Protein AF-A0A2V5YWV4-F1 (afdb_monomer)

Sequence (185 aa):
MDTGYTENVTFGNVCVGAGGGFTLAYWSNRNGQQLETRNDFAALTALNLVTGQGTAQDFTGTLTQSKTLLNQFLLGANTTNMANMLSAELATMKLNVLHGFVNGSALVYAPGLSTCGTVTGLNSLGFISINDLMTAANQSLLDHPLTQAGSPDRACQETLKNALNDANNNKSFVQSSPCAFSFGD

Secondary structure (DSSP, 8-state):
--------PPP-B--EE--SPPPHHHHTSHHHHHH--HHHHHHHHTS--B-TTS-B----S-HHHHHHHHHHHHHH--SSSHHHHHHHHHHHHHHHHHTTSS-TT-EEE-GGGGGGS--TT--TTSEEEHHHHHHHHHHHHHH-S---TT-TTHHHHHHHHHHHHHHHTT-SEEPSSPBP-----

Foldseek 3Di:
DPPDDDDDDDDFAWDAFAAQAAALVCCLDPNVLVPDDPVLQVVLQPFLAAAQVLDGDHQPDPSVSSSVSLNCQSVVFDVQFLSSLLSSLLSRLSSCCVVPSGPQQWKWAQQLLVVVPDQPQQDPRRIHGNVSLSVSSRVLCVVPSGAGPPRPCSSNSVSSSVRSNCRNVGGTTTDPDGDDDDDDD

Solvent-accessible surface area (backbone atoms only — not comparable to full-atom values): 9955 Å² total; per-residue (Å²): 134,86,81,85,75,87,77,89,80,88,85,72,50,87,25,60,25,68,52,58,35,50,37,57,73,44,56,45,32,75,72,33,51,68,69,65,49,67,66,52,34,54,58,48,42,72,43,49,27,25,36,73,84,32,44,80,47,72,40,87,59,55,65,72,52,29,51,52,49,49,28,51,49,50,73,66,42,42,69,66,15,27,28,11,33,28,27,36,31,46,51,29,47,51,50,23,39,75,72,65,39,23,63,48,80,43,44,28,61,37,56,64,44,68,76,54,56,90,53,74,66,54,45,101,85,19,37,28,28,46,49,36,50,50,49,53,46,40,48,48,23,62,80,40,30,70,21,36,90,88,41,86,60,28,63,38,42,46,34,49,28,49,43,39,44,35,38,20,64,26,51,22,18,62,48,99,54,60,43,89,81,78,84,81,133

Nearest PDB structures (foldseek):
  5hmi-assembly3_A  TM=6.033E-01  e=7.040E+00  Homo sapiens
  4zgk-assembly1_A  TM=6.070E-01  e=8.783E+00  Homo sapiens

Mean predicted aligned error: 4.73 Å

Radius of gyration: 18.9 Å; Cα contacts (8 Å, |Δi|>4): 310; chains: 1; bounding box: 46×44×54 Å

pLDDT: mean 94.49, std 9.25, range [50.06, 98.94]

Structure (mmCIF, N/CA/C/O backbone):
data_AF-A0A2V5YWV4-F1
#
_entry.id   AF-A0A2V5YWV4-F1
#
loop_
_atom_site.group_PDB
_atom_site.id
_atom_site.type_symbol
_atom_site.label_atom_id
_atom_site.label_alt_id
_atom_site.label_comp_id
_atom_site.label_asym_id
_atom_site.label_entity_id
_atom_site.label_seq_id
_atom_site.pdbx_PDB_ins_code
_atom_site.Cartn_x
_atom_site.Cartn_y
_atom_site.Cartn_z
_atom_site.occupancy
_atom_site.B_iso_or_equiv
_atom_site.auth_seq_id
_atom_site.auth_comp_id
_atom_site.auth_asym_id
_atom_site.auth_atom_id
_atom_site.pdbx_PDB_model_num
ATOM 1 N N . MET A 1 1 ? 25.080 -33.498 -35.066 1.00 50.06 1 MET A N 1
ATOM 2 C CA . MET A 1 1 ? 24.737 -32.399 -35.986 1.00 50.06 1 MET A CA 1
ATOM 3 C C . MET A 1 1 ? 24.115 -31.321 -35.131 1.00 50.06 1 MET A C 1
ATOM 5 O O . MET A 1 1 ? 23.032 -31.541 -34.612 1.00 50.06 1 MET A O 1
ATOM 9 N N . ASP A 1 2 ? 24.865 -30.255 -34.880 1.00 52.53 2 ASP A N 1
ATOM 10 C CA . ASP A 1 2 ? 24.377 -29.059 -34.197 1.00 52.53 2 ASP A CA 1
ATOM 11 C C . ASP A 1 2 ? 23.667 -28.207 -35.253 1.00 52.53 2 ASP A C 1
ATOM 13 O O . ASP A 1 2 ? 24.301 -27.666 -36.160 1.00 52.53 2 ASP A O 1
ATOM 17 N N . THR A 1 3 ? 22.338 -28.226 -35.253 1.00 57.94 3 THR A N 1
ATOM 18 C CA . THR A 1 3 ? 21.541 -27.400 -36.160 1.00 57.94 3 THR A CA 1
ATOM 19 C C . THR A 1 3 ? 21.493 -26.003 -35.564 1.00 57.94 3 THR A C 1
ATOM 21 O O . THR A 1 3 ? 20.587 -25.688 -34.796 1.00 57.94 3 THR A O 1
ATOM 24 N N . GLY A 1 4 ? 22.506 -25.195 -35.879 1.00 63.22 4 GLY A N 1
ATOM 25 C CA . GLY A 1 4 ? 22.568 -23.788 -35.500 1.00 63.22 4 GLY A CA 1
ATOM 26 C C . GLY A 1 4 ? 21.375 -23.027 -36.072 1.00 63.22 4 GLY A C 1
ATOM 27 O O . GLY A 1 4 ? 21.409 -22.571 -37.213 1.00 63.22 4 GLY A O 1
ATOM 28 N N . TYR A 1 5 ? 20.308 -22.914 -35.288 1.00 65.69 5 TYR A N 1
ATOM 29 C CA . TYR A 1 5 ? 19.186 -22.040 -35.589 1.00 65.69 5 TYR A CA 1
ATOM 30 C C . TYR A 1 5 ? 19.512 -20.646 -35.052 1.00 65.69 5 TYR A C 1
ATOM 32 O O . TYR A 1 5 ? 19.760 -20.463 -33.863 1.00 65.69 5 TYR A O 1
ATOM 40 N N . THR A 1 6 ? 19.548 -19.657 -35.943 1.00 73.88 6 THR A N 1
ATOM 41 C CA . THR A 1 6 ? 19.614 -18.245 -35.563 1.00 73.88 6 THR A CA 1
ATOM 42 C C . THR A 1 6 ? 18.199 -17.762 -35.276 1.00 73.88 6 THR A C 1
ATOM 44 O O . THR A 1 6 ? 17.379 -17.671 -36.188 1.00 73.88 6 THR A O 1
ATOM 47 N N . GLU A 1 7 ? 17.913 -17.445 -34.017 1.00 74.88 7 GLU A N 1
ATOM 48 C CA . GLU A 1 7 ? 16.685 -16.754 -33.635 1.00 74.88 7 GLU A CA 1
ATOM 49 C C . GLU A 1 7 ? 16.934 -15.246 -33.586 1.00 74.88 7 GLU A C 1
ATOM 51 O O . GLU A 1 7 ? 17.920 -14.774 -33.017 1.00 74.88 7 GLU A O 1
ATOM 56 N N . ASN A 1 8 ? 16.027 -14.475 -34.185 1.00 77.25 8 ASN A N 1
ATOM 57 C CA . ASN A 1 8 ? 16.028 -13.028 -34.027 1.00 77.25 8 ASN A CA 1
ATOM 58 C C . ASN A 1 8 ? 15.335 -12.686 -32.709 1.00 77.25 8 ASN A C 1
ATOM 60 O O . ASN A 1 8 ? 14.115 -12.795 -32.597 1.00 77.25 8 ASN A O 1
ATOM 64 N N . VAL A 1 9 ? 16.115 -12.253 -31.722 1.00 69.44 9 VAL A N 1
ATOM 65 C CA . VAL A 1 9 ? 15.605 -11.707 -30.462 1.00 69.44 9 VAL A CA 1
ATOM 66 C C . VAL A 1 9 ? 15.560 -10.182 -30.548 1.00 69.44 9 VAL A C 1
ATOM 68 O O . VAL A 1 9 ? 16.544 -9.533 -30.900 1.00 69.44 9 VAL A O 1
ATOM 71 N N . THR A 1 10 ? 14.402 -9.590 -30.258 1.00 70.88 10 THR A N 1
ATOM 72 C CA . THR A 1 10 ? 14.250 -8.131 -30.187 1.00 70.88 10 THR A CA 1
ATOM 73 C C . THR A 1 10 ? 14.405 -7.683 -28.741 1.00 70.88 10 THR A C 1
ATOM 75 O O . THR A 1 10 ? 13.619 -8.071 -27.880 1.00 70.88 10 THR A O 1
ATOM 78 N N . PHE A 1 11 ? 15.413 -6.855 -28.478 1.00 74.31 11 PHE A N 1
ATOM 79 C CA . PHE A 1 11 ? 15.615 -6.219 -27.179 1.00 74.31 11 PHE A CA 1
ATOM 80 C C . PHE A 1 11 ? 15.016 -4.810 -27.174 1.00 74.31 11 PHE A C 1
ATOM 82 O O . PHE A 1 11 ? 15.023 -4.117 -28.190 1.00 74.31 11 PHE A O 1
ATOM 89 N N . GLY A 1 12 ? 14.518 -4.379 -26.018 1.00 73.62 12 GLY A N 1
ATOM 90 C CA . GLY A 1 12 ? 14.002 -3.032 -25.804 1.00 73.62 12 GLY A CA 1
ATOM 91 C C . GLY A 1 12 ? 14.065 -2.651 -24.329 1.00 73.62 12 GLY A C 1
ATOM 92 O O . GLY A 1 12 ? 14.143 -3.517 -23.457 1.00 73.62 12 GLY A O 1
ATOM 93 N N . ASN A 1 13 ? 14.039 -1.349 -24.049 1.00 84.69 13 ASN A N 1
ATOM 94 C CA . ASN A 1 13 ? 14.044 -0.850 -22.678 1.00 84.69 13 ASN A CA 1
ATOM 95 C C . ASN A 1 13 ? 12.683 -1.103 -22.025 1.00 84.69 13 ASN A C 1
ATOM 97 O O . ASN A 1 13 ? 11.641 -0.784 -22.605 1.00 84.69 13 ASN A O 1
ATOM 101 N N . VAL A 1 14 ? 12.691 -1.649 -20.807 1.00 88.94 14 VAL A N 1
ATOM 102 C CA . VAL A 1 14 ? 11.466 -1.798 -20.013 1.00 88.94 14 VAL A CA 1
ATOM 103 C C . VAL A 1 14 ? 10.868 -0.421 -19.753 1.00 88.94 14 VAL A C 1
ATOM 105 O O . VAL A 1 14 ? 11.573 0.504 -19.353 1.00 88.94 14 VAL A O 1
ATOM 108 N N . CYS A 1 15 ? 9.560 -0.311 -19.962 1.00 92.44 15 CYS A N 1
ATOM 109 C CA . CYS A 1 15 ? 8.798 0.896 -19.695 1.00 92.44 15 CYS A CA 1
ATOM 110 C C . CYS A 1 15 ? 7.908 0.711 -18.476 1.00 92.44 15 CYS A C 1
ATOM 112 O O . CYS A 1 15 ? 7.282 -0.339 -18.320 1.00 92.44 15 CYS A O 1
ATOM 114 N N . VAL A 1 16 ? 7.845 1.738 -17.629 1.00 95.38 16 VAL A N 1
ATOM 115 C CA . VAL A 1 16 ? 6.950 1.782 -16.471 1.00 95.38 16 VAL A CA 1
ATOM 116 C C . VAL A 1 16 ? 5.987 2.955 -16.578 1.00 95.38 16 VAL A C 1
ATOM 118 O O . VAL A 1 16 ? 6.314 3.983 -17.169 1.00 95.38 16 VAL A O 1
ATOM 121 N N . GLY A 1 17 ? 4.785 2.791 -16.041 1.00 94.75 17 GLY A N 1
ATOM 122 C CA . GLY A 1 17 ? 3.738 3.795 -16.135 1.00 94.75 17 GLY A CA 1
ATOM 123 C C . GLY A 1 17 ? 2.460 3.369 -15.431 1.00 94.75 17 GLY A C 1
ATOM 124 O O . GLY A 1 17 ? 2.496 2.761 -14.357 1.00 94.75 17 GLY A O 1
ATOM 125 N N . ALA A 1 18 ? 1.326 3.713 -16.038 1.00 96.69 18 ALA A N 1
ATOM 126 C CA . ALA A 1 18 ? 0.018 3.504 -15.442 1.00 96.69 18 ALA A CA 1
ATOM 127 C C . ALA A 1 18 ? -0.399 2.029 -15.418 1.00 96.69 18 ALA A C 1
ATOM 129 O O . ALA A 1 18 ? -0.111 1.275 -16.346 1.00 96.69 18 ALA A O 1
ATOM 130 N N . GLY A 1 19 ? -1.114 1.643 -14.360 1.00 95.62 19 GLY A N 1
ATOM 131 C CA . GLY A 1 19 ? -1.691 0.304 -14.190 1.00 95.62 19 GLY A CA 1
ATOM 132 C C . GLY A 1 19 ? -3.129 0.304 -13.677 1.00 95.62 19 GLY A C 1
ATOM 133 O O . GLY A 1 19 ? -3.641 -0.758 -13.345 1.00 95.62 19 GLY A O 1
ATOM 134 N N . GLY A 1 20 ? -3.769 1.477 -13.612 1.00 96.19 20 GLY A N 1
ATOM 135 C CA . GLY A 1 20 ? -5.165 1.653 -13.208 1.00 96.19 20 GLY A CA 1
ATOM 136 C C . GLY A 1 20 ? -5.377 2.017 -11.736 1.00 96.19 20 GLY A C 1
ATOM 137 O O . GLY A 1 20 ? -6.515 2.195 -11.324 1.00 96.19 20 GLY A O 1
ATOM 138 N N . GLY A 1 21 ? -4.313 2.179 -10.945 1.00 96.62 21 GLY A N 1
ATOM 139 C CA . GLY A 1 21 ? -4.412 2.493 -9.518 1.00 96.62 21 GLY A CA 1
ATOM 140 C C . GLY A 1 21 ? -5.110 3.824 -9.234 1.00 96.62 21 GLY A C 1
ATOM 141 O O . GLY A 1 21 ? -4.885 4.819 -9.924 1.00 96.62 21 GLY A O 1
ATOM 142 N N . PHE A 1 22 ? -5.935 3.850 -8.192 1.00 98.25 22 PHE A N 1
ATOM 143 C CA . PHE A 1 22 ? -6.423 5.080 -7.588 1.00 98.25 22 PHE A CA 1
ATOM 144 C C . PHE A 1 22 ? -5.619 5.428 -6.341 1.00 98.25 22 PHE A C 1
ATOM 146 O O . PHE A 1 22 ? -5.188 4.563 -5.576 1.00 98.25 22 PHE A O 1
ATOM 153 N N . THR A 1 23 ? -5.435 6.726 -6.131 1.00 98.00 23 THR A N 1
ATOM 154 C CA . THR A 1 23 ? -4.628 7.247 -5.031 1.00 98.00 23 THR A CA 1
ATOM 155 C C . THR A 1 23 ? -5.354 7.130 -3.696 1.00 98.00 23 THR A C 1
ATOM 157 O O . THR A 1 23 ? -6.581 7.020 -3.635 1.00 98.00 23 THR A O 1
ATOM 160 N N . LEU A 1 24 ? -4.601 7.270 -2.605 1.00 97.50 24 LEU A N 1
ATOM 161 C CA . LEU A 1 24 ? -5.155 7.418 -1.260 1.00 97.50 24 LEU A CA 1
ATOM 162 C C . LEU A 1 24 ? -6.228 8.521 -1.214 1.00 97.50 24 LEU A C 1
ATOM 164 O O . LEU A 1 24 ? -7.301 8.323 -0.649 1.00 97.50 24 LEU A O 1
ATOM 168 N N . ALA A 1 25 ? -5.983 9.652 -1.888 1.00 97.38 25 ALA A N 1
ATOM 169 C CA . ALA A 1 25 ? -6.918 10.778 -1.949 1.00 97.38 25 ALA A CA 1
ATOM 170 C C . ALA A 1 25 ? -8.244 10.445 -2.665 1.00 97.38 25 ALA A C 1
ATOM 172 O O . ALA A 1 25 ? -9.279 11.054 -2.373 1.00 97.38 25 ALA A O 1
ATOM 173 N N . TYR A 1 26 ? -8.232 9.496 -3.608 1.00 98.44 26 TYR A N 1
ATOM 174 C CA . TYR A 1 26 ? -9.453 8.990 -4.233 1.00 98.44 26 TYR A CA 1
ATOM 175 C C . TYR A 1 26 ? -10.273 8.172 -3.235 1.00 98.44 26 TYR A C 1
ATOM 177 O O . TYR A 1 26 ? -11.449 8.468 -3.019 1.00 98.44 26 TYR A O 1
ATOM 185 N N . TRP A 1 27 ? -9.635 7.198 -2.583 1.00 98.44 27 TRP A N 1
ATOM 186 C CA . TRP A 1 27 ? -10.285 6.321 -1.608 1.00 98.44 27 TRP A CA 1
ATOM 187 C C . TRP A 1 27 ? -10.755 7.072 -0.361 1.00 98.44 27 TRP A C 1
ATOM 189 O O . TRP A 1 27 ? -11.793 6.748 0.199 1.00 98.44 27 TRP A O 1
ATOM 199 N N . SER A 1 28 ? -10.093 8.166 0.015 1.00 96.94 28 SER A N 1
ATOM 200 C CA . SER A 1 28 ? -10.567 9.006 1.112 1.00 96.94 28 SER A CA 1
ATOM 201 C C . SER A 1 28 ? -11.769 9.887 0.749 1.00 96.94 28 SER A C 1
ATOM 203 O O . SER A 1 28 ? -12.377 10.458 1.647 1.00 96.94 28 SER A O 1
ATOM 205 N N . ASN A 1 29 ? -12.133 10.076 -0.523 1.00 96.44 29 ASN A N 1
ATOM 206 C CA . ASN A 1 29 ? -13.181 11.034 -0.902 1.00 96.44 29 ASN A CA 1
ATOM 207 C C . ASN A 1 29 ? -14.548 10.374 -1.171 1.00 96.44 29 ASN A C 1
ATOM 209 O O . ASN A 1 29 ? -14.702 9.156 -1.137 1.00 96.44 29 ASN A O 1
ATOM 213 N N . ARG A 1 30 ? -15.575 11.195 -1.4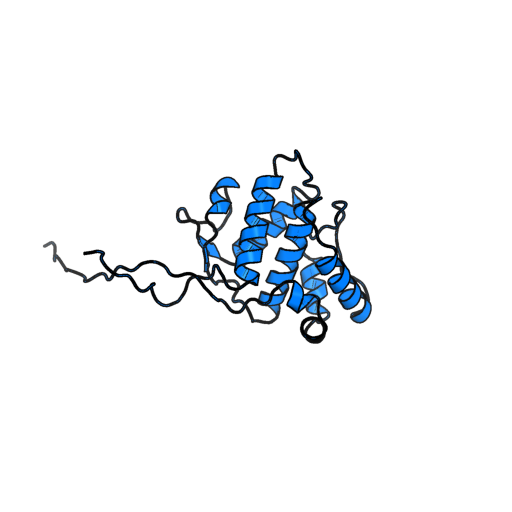46 1.00 96.56 30 ARG A N 1
ATOM 214 C CA . ARG A 1 30 ? -16.954 10.719 -1.662 1.00 96.56 30 ARG A CA 1
ATOM 215 C C . ARG A 1 30 ? -17.079 9.734 -2.835 1.00 96.56 30 ARG A C 1
ATOM 217 O O . ARG A 1 30 ? -18.001 8.927 -2.827 1.00 96.56 30 ARG A O 1
ATOM 224 N N . ASN A 1 31 ? -16.213 9.808 -3.844 1.00 97.25 31 ASN A N 1
ATOM 225 C CA . ASN A 1 31 ? -16.246 8.892 -4.984 1.00 97.25 31 ASN A CA 1
ATOM 226 C C . ASN A 1 31 ? -15.726 7.509 -4.578 1.00 97.25 31 ASN A C 1
ATOM 228 O O . ASN A 1 31 ? -16.423 6.529 -4.819 1.00 97.25 31 ASN A O 1
ATOM 232 N N . GLY A 1 32 ? -14.583 7.431 -3.886 1.00 97.69 32 GLY A N 1
ATOM 233 C CA . GLY A 1 32 ? -14.076 6.167 -3.339 1.00 97.69 32 GLY A CA 1
ATOM 234 C C . GLY A 1 32 ? -15.048 5.544 -2.337 1.00 97.69 32 GLY A C 1
ATOM 235 O O . GLY A 1 32 ? -15.454 4.392 -2.486 1.00 97.69 32 GLY A O 1
ATOM 236 N N . GLN A 1 33 ? -15.557 6.353 -1.403 1.00 97.12 33 GLN A N 1
ATOM 237 C CA . GLN A 1 33 ? -16.540 5.900 -0.416 1.00 97.12 33 GLN A CA 1
ATOM 238 C C . GLN A 1 33 ? -17.829 5.349 -1.029 1.00 97.12 33 GLN A C 1
ATOM 240 O O . GLN A 1 33 ? -18.502 4.544 -0.391 1.00 97.12 33 GLN A O 1
ATOM 245 N N . GLN A 1 34 ? -18.231 5.760 -2.235 1.00 97.88 34 GLN A N 1
ATOM 246 C CA . GLN A 1 34 ? -19.412 5.180 -2.885 1.00 97.88 34 GLN A CA 1
ATOM 247 C C . GLN A 1 34 ? -19.198 3.719 -3.287 1.00 97.88 34 GLN A C 1
ATOM 249 O O . GLN A 1 34 ? -20.165 2.959 -3.285 1.00 97.88 34 GLN A O 1
ATOM 254 N N . LEU A 1 35 ? -17.957 3.326 -3.577 1.00 98.50 35 LEU A N 1
ATOM 255 C CA . LEU A 1 35 ? -17.605 1.969 -3.988 1.00 98.50 35 LEU A CA 1
ATOM 256 C C . LEU A 1 35 ? -17.411 1.029 -2.794 1.00 98.50 35 LEU A C 1
ATOM 258 O O . LEU A 1 35 ? -17.716 -0.152 -2.897 1.00 98.50 35 LEU A O 1
ATOM 262 N N . GLU A 1 36 ? -16.968 1.551 -1.650 1.00 98.56 36 GLU A N 1
ATOM 263 C CA . GLU A 1 36 ? -16.681 0.759 -0.450 1.00 98.56 36 GLU A CA 1
ATOM 264 C C . GLU A 1 36 ? -17.878 -0.083 0.035 1.00 98.56 36 GLU A C 1
ATOM 266 O O . GLU A 1 36 ? -19.001 0.403 0.243 1.00 98.56 36 GLU A O 1
ATOM 271 N N . THR A 1 37 ? -17.596 -1.352 0.308 1.00 98.69 37 THR A N 1
ATOM 272 C CA . THR A 1 37 ? -18.532 -2.392 0.735 1.00 98.69 37 THR A CA 1
ATOM 273 C C . THR A 1 37 ? -18.122 -2.998 2.077 1.00 98.69 37 THR A C 1
ATOM 275 O O . THR A 1 37 ? -17.022 -2.790 2.580 1.00 98.69 37 THR A O 1
ATOM 278 N N . ARG A 1 38 ? -18.996 -3.820 2.675 1.00 98.25 38 ARG A N 1
ATOM 279 C CA . ARG A 1 38 ? -18.640 -4.581 3.889 1.00 98.25 38 ARG A CA 1
ATOM 280 C C . ARG A 1 38 ? -17.496 -5.574 3.655 1.00 98.25 38 ARG A C 1
ATOM 282 O O . ARG A 1 38 ? -16.716 -5.805 4.572 1.00 98.25 38 ARG A O 1
ATOM 289 N N . ASN A 1 39 ? -17.397 -6.140 2.451 1.00 98.50 39 ASN A N 1
ATOM 290 C CA . ASN A 1 39 ? -16.337 -7.090 2.113 1.00 98.50 39 ASN A CA 1
ATOM 291 C C . ASN A 1 39 ? -14.971 -6.401 2.065 1.00 98.50 39 ASN A C 1
ATOM 293 O O . ASN A 1 39 ? -13.987 -6.993 2.499 1.00 98.50 39 ASN A O 1
ATOM 297 N N . ASP A 1 40 ? -14.926 -5.141 1.623 1.00 98.75 40 ASP A N 1
ATOM 298 C CA . ASP A 1 40 ? -13.700 -4.342 1.656 1.00 98.75 40 ASP A CA 1
ATOM 299 C C . ASP A 1 40 ? -13.203 -4.166 3.086 1.00 98.75 40 ASP A C 1
ATOM 301 O O . ASP A 1 40 ? -12.047 -4.446 3.380 1.00 98.75 40 ASP A O 1
ATOM 305 N N . PHE A 1 41 ? -14.089 -3.792 4.010 1.00 98.75 41 PHE A N 1
ATOM 306 C CA . PHE A 1 41 ? -13.714 -3.610 5.412 1.00 98.75 41 PHE A CA 1
ATOM 307 C C . PHE A 1 41 ? -13.317 -4.912 6.106 1.00 98.75 41 PHE A C 1
ATOM 309 O O . PHE A 1 41 ? -12.395 -4.898 6.920 1.00 98.75 41 PHE A O 1
ATOM 316 N N . ALA A 1 42 ? -13.939 -6.041 5.756 1.00 98.69 42 ALA A N 1
ATOM 317 C CA . ALA A 1 42 ? -13.484 -7.353 6.214 1.00 98.69 42 ALA A CA 1
ATOM 318 C C . ALA A 1 42 ? -12.070 -7.668 5.695 1.00 98.69 42 ALA A C 1
ATOM 320 O O . ALA A 1 42 ? -11.221 -8.126 6.454 1.00 98.69 42 ALA A O 1
ATOM 321 N N . ALA A 1 43 ? -11.793 -7.368 4.423 1.00 98.81 43 ALA A N 1
ATOM 322 C CA . ALA A 1 43 ? -10.483 -7.581 3.821 1.00 98.81 43 ALA A CA 1
ATOM 323 C C . ALA A 1 43 ? -9.404 -6.632 4.369 1.00 98.81 43 ALA A C 1
ATOM 325 O O . ALA A 1 43 ? -8.263 -7.057 4.516 1.00 98.81 43 ALA A O 1
ATOM 326 N N . LEU A 1 44 ? -9.749 -5.378 4.680 1.00 98.88 44 LEU A N 1
ATOM 327 C CA . LEU A 1 44 ? -8.846 -4.416 5.317 1.00 98.88 44 LEU A CA 1
ATOM 328 C C . LEU A 1 44 ? -8.564 -4.781 6.779 1.00 98.88 44 LEU A C 1
ATOM 330 O O . LEU A 1 44 ? -7.424 -4.688 7.208 1.00 98.88 44 LEU A O 1
ATOM 334 N N . THR A 1 45 ? -9.572 -5.250 7.519 1.00 98.69 45 THR A N 1
ATOM 335 C CA . THR A 1 45 ? -9.418 -5.716 8.914 1.00 98.69 45 THR A CA 1
ATOM 336 C C . THR A 1 45 ? -8.586 -7.002 9.008 1.00 98.69 45 THR A C 1
ATOM 338 O O . THR A 1 45 ? -8.005 -7.295 10.041 1.00 98.69 45 THR A O 1
ATOM 341 N N . ALA A 1 46 ? -8.503 -7.787 7.930 1.00 98.62 46 ALA A N 1
ATOM 342 C CA . ALA A 1 46 ? -7.638 -8.966 7.872 1.00 98.62 46 ALA A CA 1
ATOM 343 C C . ALA A 1 46 ? -6.147 -8.631 7.645 1.00 98.62 46 ALA A C 1
ATOM 345 O O . ALA A 1 46 ? -5.313 -9.536 7.640 1.00 98.62 46 ALA A O 1
ATOM 346 N N . LEU A 1 47 ? -5.813 -7.359 7.407 1.00 98.81 47 LEU A N 1
ATOM 347 C CA . LEU A 1 47 ? -4.439 -6.876 7.288 1.00 98.81 47 LEU A CA 1
ATOM 348 C C . LEU A 1 47 ? -3.926 -6.380 8.646 1.00 98.81 47 LEU A C 1
ATOM 350 O O . LEU A 1 47 ? -4.695 -6.006 9.523 1.00 98.81 47 LEU A O 1
ATOM 354 N N . ASN A 1 48 ? -2.608 -6.284 8.786 1.00 98.88 48 ASN A N 1
ATOM 355 C CA . ASN A 1 48 ? -1.934 -5.786 9.984 1.00 98.88 48 ASN A CA 1
ATOM 356 C C . ASN A 1 48 ? -1.828 -4.252 9.975 1.00 98.88 48 ASN A C 1
ATOM 358 O O . ASN A 1 48 ? -0.768 -3.698 10.244 1.00 98.88 48 ASN A O 1
ATOM 362 N N . LEU A 1 49 ? -2.895 -3.545 9.591 1.00 98.88 49 LEU A N 1
ATOM 363 C CA . LEU A 1 49 ? -2.874 -2.081 9.514 1.00 98.88 49 LEU A CA 1
ATOM 364 C C . LEU A 1 49 ? -2.700 -1.481 10.908 1.00 98.88 49 LEU A C 1
ATOM 366 O O . LEU A 1 49 ? -3.292 -1.964 11.873 1.00 98.88 49 LEU A O 1
ATOM 370 N N . VAL A 1 50 ? -1.929 -0.398 11.012 1.00 98.81 50 VAL A N 1
ATOM 371 C CA . VAL A 1 50 ? -1.648 0.253 12.295 1.00 98.81 50 VAL A CA 1
ATOM 372 C C . VAL A 1 50 ? -1.914 1.753 12.292 1.00 98.81 50 VAL A C 1
ATOM 374 O O . VAL A 1 50 ? -1.717 2.468 11.304 1.00 98.81 50 VAL A O 1
ATOM 377 N N . THR A 1 51 ? -2.343 2.250 13.449 1.00 98.44 51 THR A N 1
ATOM 378 C CA . THR A 1 51 ? -2.516 3.676 13.737 1.00 98.44 51 THR A CA 1
ATOM 379 C C . THR A 1 51 ? -1.163 4.379 13.903 1.00 98.44 51 THR A C 1
ATOM 381 O O . THR A 1 51 ? -0.104 3.752 13.981 1.00 98.44 51 THR A O 1
ATOM 384 N N . GLY A 1 52 ? -1.182 5.710 14.041 1.00 97.81 52 GLY A N 1
ATOM 385 C CA . GLY A 1 52 ? 0.016 6.495 14.369 1.00 97.81 52 GLY A CA 1
ATOM 386 C C . GLY A 1 52 ? 0.734 6.031 15.645 1.00 97.81 52 GLY A C 1
ATOM 387 O O . GLY A 1 52 ? 1.951 6.169 15.738 1.00 97.81 52 GLY A O 1
ATOM 388 N N . GLN A 1 53 ? 0.008 5.402 16.575 1.00 97.12 53 GLN A N 1
ATOM 389 C CA . GLN A 1 53 ? 0.550 4.880 17.833 1.00 97.12 53 GLN A CA 1
ATOM 390 C C . GLN A 1 53 ? 1.033 3.425 17.732 1.00 97.12 53 GLN A C 1
ATOM 392 O O . GLN A 1 53 ? 1.460 2.861 18.734 1.00 97.12 53 GLN A O 1
ATOM 397 N N . GLY A 1 54 ? 0.956 2.809 16.547 1.00 97.50 54 GLY A N 1
ATOM 398 C CA . GLY A 1 54 ? 1.354 1.417 16.325 1.00 97.50 54 GLY A CA 1
ATOM 399 C C . GLY A 1 54 ? 0.365 0.385 16.870 1.00 97.50 54 GLY A C 1
ATOM 400 O O . GLY A 1 54 ? 0.702 -0.786 16.996 1.00 97.50 54 GLY A O 1
ATOM 401 N N . THR A 1 55 ? -0.858 0.797 17.209 1.00 98.00 55 THR A N 1
ATOM 402 C CA . THR A 1 55 ? -1.948 -0.130 17.550 1.00 98.00 55 THR A CA 1
ATOM 403 C C . THR A 1 55 ? -2.656 -0.595 16.284 1.00 98.00 55 THR A C 1
ATOM 405 O O . THR A 1 55 ? -2.691 0.158 15.313 1.00 98.00 55 THR A O 1
ATOM 408 N N . ALA A 1 56 ? -3.287 -1.770 16.311 1.00 98.38 56 ALA A N 1
ATOM 409 C CA . ALA A 1 56 ? -4.094 -2.257 15.191 1.00 98.38 56 ALA A CA 1
ATOM 410 C C . ALA A 1 56 ? -5.191 -1.252 14.774 1.00 98.38 56 ALA A C 1
ATOM 412 O O . ALA A 1 56 ? -5.777 -0.566 15.620 1.00 98.38 56 ALA A O 1
ATOM 413 N N . GLN A 1 57 ? -5.447 -1.168 13.469 1.00 98.50 57 GLN A N 1
ATOM 414 C CA . GLN A 1 57 ? -6.509 -0.385 12.845 1.00 98.50 57 GLN A CA 1
ATOM 415 C C . GLN A 1 57 ? -7.519 -1.327 12.177 1.00 98.50 57 GLN A C 1
ATOM 417 O O . GLN A 1 57 ? -7.356 -1.716 11.022 1.00 98.50 57 GLN A O 1
ATOM 422 N N . ASP A 1 58 ? -8.609 -1.604 12.887 1.00 98.06 58 ASP A N 1
ATOM 423 C CA . ASP A 1 58 ? -9.688 -2.474 12.413 1.00 98.06 58 ASP A CA 1
ATOM 424 C C . ASP A 1 58 ? -10.926 -1.668 11.989 1.00 98.06 58 ASP A C 1
ATOM 426 O O . ASP A 1 58 ? -11.164 -0.555 12.466 1.00 98.06 58 ASP A O 1
ATOM 430 N N . PHE A 1 59 ? -11.757 -2.247 11.116 1.00 98.12 59 PHE A N 1
ATOM 431 C CA . PHE A 1 59 ? -12.963 -1.611 10.564 1.00 98.12 59 PHE A CA 1
ATOM 432 C C . PHE A 1 59 ? -14.233 -2.438 10.833 1.00 98.12 59 PHE A C 1
ATOM 434 O O . PHE A 1 59 ? -15.005 -2.745 9.923 1.00 98.12 59 PHE A O 1
ATOM 441 N N . THR A 1 60 ? -14.471 -2.792 12.098 1.00 96.94 60 THR A N 1
ATOM 442 C CA . THR A 1 60 ? -15.527 -3.733 12.539 1.00 96.94 60 THR A CA 1
ATOM 443 C C . THR A 1 60 ? -16.914 -3.113 12.763 1.00 96.94 60 THR A C 1
ATOM 445 O O . THR A 1 60 ? -17.849 -3.809 13.165 1.00 96.94 60 THR A O 1
ATOM 448 N N . GLY A 1 61 ? -17.071 -1.809 12.520 1.00 96.94 61 GLY A N 1
ATOM 449 C CA . GLY A 1 61 ? -18.331 -1.091 12.714 1.00 96.94 61 GLY A CA 1
ATOM 450 C C . GLY A 1 61 ? -19.397 -1.384 11.652 1.00 96.94 61 GLY A C 1
ATOM 451 O O . GLY A 1 61 ? -19.249 -2.215 10.755 1.00 96.94 61 GLY A O 1
ATOM 452 N N . THR A 1 62 ? -20.508 -0.645 11.722 1.00 98.38 62 THR A N 1
ATOM 453 C CA . THR A 1 62 ? -21.457 -0.580 10.598 1.00 98.38 62 THR A CA 1
ATOM 454 C C . THR A 1 62 ? -20.7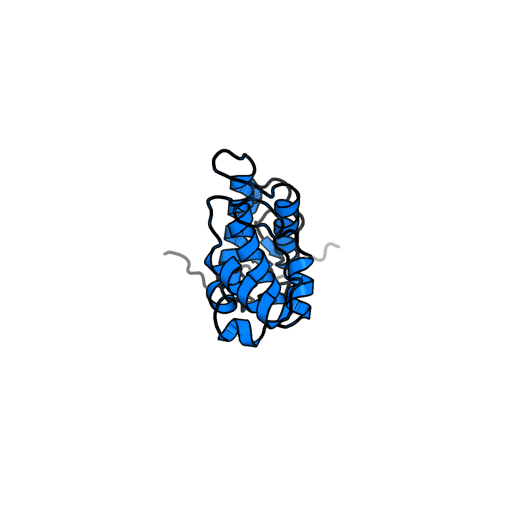65 -0.028 9.353 1.00 98.38 62 THR A C 1
ATOM 456 O O . THR A 1 62 ? -19.792 0.713 9.461 1.00 98.38 62 THR A O 1
ATOM 459 N N . LEU A 1 63 ? -21.317 -0.306 8.165 1.00 98.06 63 LEU A N 1
ATOM 460 C CA . LEU A 1 63 ? -20.749 0.183 6.905 1.00 98.06 63 LEU A CA 1
ATOM 461 C C . LEU A 1 63 ? -20.456 1.694 6.965 1.00 98.06 63 LEU A C 1
ATOM 463 O O . LEU A 1 63 ? -19.335 2.105 6.712 1.00 98.06 63 LEU A O 1
ATOM 467 N N . THR A 1 64 ? -21.422 2.510 7.390 1.00 98.25 64 THR A N 1
ATOM 468 C CA . THR A 1 64 ? -21.264 3.969 7.516 1.00 98.25 64 THR A CA 1
ATOM 469 C C . THR A 1 64 ? -20.154 4.382 8.488 1.00 98.25 64 THR A C 1
ATOM 471 O O . THR A 1 64 ? -19.413 5.328 8.211 1.00 98.25 64 THR A O 1
ATOM 474 N N . GLN A 1 65 ? -20.016 3.678 9.616 1.00 98.44 65 GLN A N 1
ATOM 475 C CA . GLN A 1 65 ? -18.947 3.939 10.582 1.00 98.44 65 GLN A CA 1
ATOM 476 C C . GLN A 1 65 ? -17.584 3.581 9.991 1.00 98.44 65 GLN A C 1
ATOM 478 O O . GLN A 1 65 ? -16.666 4.388 10.082 1.00 98.44 65 GLN A O 1
ATOM 483 N N . SER A 1 66 ? -17.466 2.430 9.327 1.00 98.50 66 SER A N 1
ATOM 484 C CA . SER A 1 66 ? -16.213 1.997 8.705 1.00 98.50 66 SER A CA 1
ATOM 485 C C . SER A 1 66 ? -15.778 2.918 7.561 1.00 98.50 66 SER A C 1
ATOM 487 O O . SER A 1 66 ? -14.600 3.250 7.495 1.00 98.50 66 SER A O 1
ATOM 489 N N . LYS A 1 67 ? -16.708 3.438 6.740 1.00 98.56 67 LYS A N 1
ATOM 490 C CA . LYS A 1 67 ? -16.401 4.468 5.721 1.00 98.56 67 LYS A CA 1
ATOM 491 C C . LYS A 1 67 ? -15.840 5.745 6.347 1.00 98.56 67 LYS A C 1
ATOM 493 O O . LYS A 1 67 ? -14.826 6.279 5.906 1.00 98.56 67 LYS A O 1
ATOM 498 N N . THR A 1 68 ? -16.484 6.220 7.415 1.00 98.44 68 THR A N 1
ATOM 499 C CA . THR A 1 68 ? -16.017 7.397 8.168 1.00 98.44 68 THR A CA 1
ATOM 500 C C . THR A 1 68 ? -14.629 7.160 8.760 1.00 98.44 68 THR A C 1
ATOM 502 O O . THR A 1 68 ? -13.754 8.017 8.655 1.00 98.44 68 THR A O 1
ATOM 505 N N . LEU A 1 69 ? -14.421 5.989 9.359 1.00 98.38 69 LEU A N 1
ATOM 506 C CA . LEU A 1 69 ? -13.162 5.628 9.993 1.00 98.38 69 LEU A CA 1
ATOM 507 C C . LEU A 1 69 ? -12.034 5.494 8.968 1.00 98.38 69 LEU A C 1
ATOM 509 O O . LEU A 1 69 ? -10.949 6.009 9.206 1.00 98.38 69 LEU A O 1
ATOM 513 N N . LEU A 1 70 ? -12.286 4.865 7.817 1.00 98.62 70 LEU A N 1
ATOM 514 C CA . LEU A 1 70 ? -11.299 4.739 6.744 1.00 98.62 70 LEU A CA 1
ATOM 515 C C . LEU A 1 70 ? -10.930 6.101 6.158 1.00 98.62 70 LEU A C 1
ATOM 517 O O . LEU A 1 70 ? -9.749 6.387 5.997 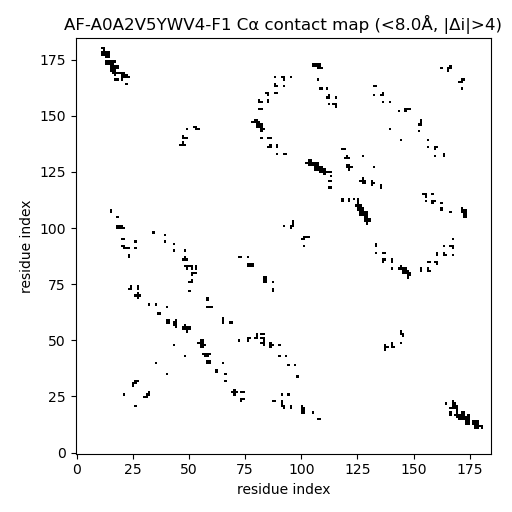1.00 98.62 70 LEU A O 1
ATOM 521 N N . ASN A 1 71 ? -11.908 6.978 5.918 1.00 98.56 71 ASN A N 1
ATOM 522 C CA . ASN A 1 71 ? -11.641 8.356 5.510 1.00 98.56 71 ASN A CA 1
ATOM 523 C C . ASN A 1 71 ? -10.688 9.070 6.482 1.00 98.56 71 ASN A C 1
ATOM 525 O O . ASN A 1 71 ? -9.684 9.636 6.051 1.00 98.56 71 ASN A O 1
ATOM 529 N N . GLN A 1 72 ? -10.988 9.024 7.781 1.00 98.38 72 GLN A N 1
ATOM 530 C CA . GLN A 1 72 ? -10.162 9.659 8.809 1.00 98.38 72 GLN A CA 1
ATOM 531 C C . GLN A 1 72 ? -8.778 9.016 8.900 1.00 98.38 72 GLN A C 1
ATOM 533 O O . GLN A 1 72 ? -7.780 9.723 9.016 1.00 98.38 72 GLN A O 1
ATOM 538 N N . PHE A 1 73 ? -8.715 7.688 8.811 1.00 98.56 73 PHE A N 1
ATOM 539 C CA . PHE A 1 73 ? -7.475 6.928 8.850 1.00 98.56 73 PHE A CA 1
ATOM 540 C C . PHE A 1 73 ? -6.542 7.298 7.693 1.00 98.56 73 PHE A C 1
ATOM 542 O O . PHE A 1 73 ? -5.386 7.638 7.934 1.00 98.56 73 PHE A O 1
ATOM 549 N N . LEU A 1 74 ? -7.049 7.298 6.456 1.00 98.62 74 LEU A N 1
ATOM 550 C CA . LEU A 1 74 ? -6.263 7.645 5.271 1.00 98.62 74 LEU A CA 1
ATOM 551 C C . LEU A 1 74 ? -5.785 9.105 5.319 1.00 98.62 74 LEU A C 1
ATOM 553 O O . LEU A 1 74 ? -4.617 9.369 5.057 1.00 98.62 74 LEU A O 1
ATOM 557 N N . LEU A 1 75 ? -6.653 10.051 5.698 1.00 98.25 75 LEU A N 1
ATOM 558 C CA . LEU A 1 75 ? -6.295 11.477 5.765 1.00 98.25 75 LEU A CA 1
ATOM 559 C C . LEU A 1 75 ? -5.373 11.828 6.942 1.00 98.25 75 LEU A C 1
ATOM 561 O O . LEU A 1 75 ? -4.634 12.807 6.867 1.00 98.25 75 LEU A O 1
ATOM 565 N N . GLY A 1 76 ? -5.434 11.065 8.035 1.00 97.75 76 GLY A N 1
ATOM 566 C CA . GLY A 1 76 ? -4.596 11.258 9.221 1.00 97.75 76 GLY A CA 1
ATOM 567 C C . GLY A 1 76 ? -3.249 10.536 9.159 1.00 97.75 76 GLY A C 1
ATOM 568 O O . GLY A 1 76 ? -2.387 10.779 10.014 1.00 97.75 76 GLY A O 1
ATOM 569 N N . ALA A 1 77 ? -3.061 9.651 8.176 1.00 98.06 77 ALA A N 1
ATOM 570 C CA . ALA A 1 77 ? -1.847 8.868 8.034 1.00 98.06 77 ALA A CA 1
ATOM 571 C C . ALA A 1 77 ? -0.625 9.772 7.837 1.00 98.06 77 ALA A C 1
ATOM 573 O O . ALA A 1 77 ? -0.632 10.707 7.037 1.00 98.06 77 ALA A O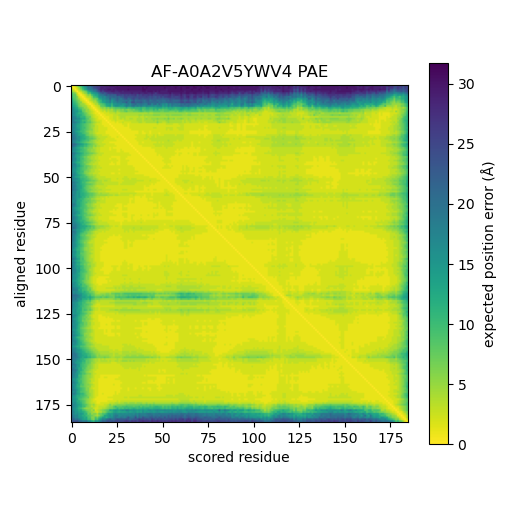 1
ATOM 574 N N . ASN A 1 78 ? 0.448 9.507 8.580 1.00 96.25 78 ASN A N 1
ATOM 575 C CA . ASN A 1 78 ? 1.663 10.316 8.529 1.00 96.25 78 ASN A CA 1
ATOM 576 C C . ASN A 1 78 ? 2.918 9.469 8.755 1.00 96.25 78 ASN A C 1
ATOM 578 O O . ASN A 1 78 ? 2.857 8.315 9.165 1.00 96.25 78 ASN A O 1
ATOM 582 N N . THR A 1 79 ? 4.082 10.058 8.490 1.00 97.12 79 THR A N 1
ATOM 583 C CA . THR A 1 79 ? 5.379 9.376 8.586 1.00 97.12 79 THR A CA 1
ATOM 584 C C . THR A 1 79 ? 6.029 9.479 9.966 1.00 97.12 79 THR A C 1
ATOM 586 O O . THR A 1 79 ? 7.181 9.060 10.105 1.00 97.12 79 THR A O 1
ATOM 589 N N . THR A 1 80 ? 5.359 10.028 10.989 1.00 97.94 80 THR A N 1
ATOM 590 C CA . THR A 1 80 ? 5.889 10.013 12.368 1.00 97.94 80 THR A CA 1
ATOM 591 C C . THR A 1 80 ? 6.123 8.569 12.796 1.00 97.94 80 THR A C 1
ATOM 593 O O . THR A 1 80 ? 7.231 8.222 13.193 1.00 97.94 80 THR A O 1
ATOM 596 N N . ASN A 1 81 ? 5.126 7.709 12.578 1.00 98.31 81 ASN A N 1
ATOM 597 C CA . ASN A 1 81 ? 5.280 6.261 12.528 1.00 98.31 81 ASN A CA 1
ATOM 598 C C . ASN A 1 81 ? 5.243 5.818 11.055 1.00 98.31 81 ASN A C 1
ATOM 600 O O . ASN A 1 81 ? 4.188 5.898 10.433 1.00 98.31 81 ASN A O 1
ATOM 604 N N . MET A 1 82 ? 6.366 5.374 10.474 1.00 98.62 82 MET A N 1
ATOM 605 C CA . MET A 1 82 ? 6.381 4.956 9.056 1.00 98.62 82 MET A CA 1
ATOM 606 C C . MET A 1 82 ? 5.386 3.816 8.775 1.00 98.62 82 MET A C 1
ATOM 608 O O . MET A 1 82 ? 4.730 3.846 7.734 1.00 98.62 82 MET A O 1
ATOM 612 N N . ALA A 1 83 ? 5.174 2.912 9.736 1.00 98.75 83 ALA A N 1
ATOM 613 C CA . ALA A 1 83 ? 4.182 1.845 9.650 1.00 98.75 83 ALA A CA 1
ATOM 614 C C . ALA A 1 83 ? 2.755 2.381 9.442 1.00 98.75 83 ALA A C 1
ATOM 616 O O . ALA A 1 83 ? 1.953 1.773 8.735 1.00 98.75 83 ALA A O 1
ATOM 617 N N . ASN A 1 84 ? 2.427 3.558 9.982 1.00 98.81 84 ASN A N 1
ATOM 618 C CA . ASN A 1 84 ? 1.114 4.167 9.788 1.00 98.81 84 ASN A CA 1
ATOM 619 C C . ASN A 1 84 ? 0.914 4.675 8.349 1.00 98.81 84 ASN A C 1
ATOM 621 O O . ASN A 1 84 ? -0.124 4.402 7.748 1.00 98.81 84 ASN A O 1
ATOM 625 N N . MET A 1 85 ? 1.911 5.344 7.761 1.00 98.81 85 MET A N 1
ATOM 626 C CA . MET A 1 85 ? 1.846 5.733 6.345 1.00 98.81 85 MET A CA 1
ATOM 627 C C . MET A 1 85 ? 1.855 4.507 5.420 1.00 98.81 85 MET A C 1
ATOM 629 O O . MET A 1 85 ? 1.073 4.444 4.475 1.00 98.81 85 MET A O 1
ATOM 633 N N . LEU A 1 86 ? 2.687 3.501 5.715 1.00 98.88 86 LEU A N 1
ATOM 634 C CA . LEU A 1 86 ? 2.695 2.236 4.977 1.00 98.88 86 LEU A CA 1
ATOM 635 C C . LEU A 1 86 ? 1.323 1.546 5.026 1.00 98.88 86 LEU A C 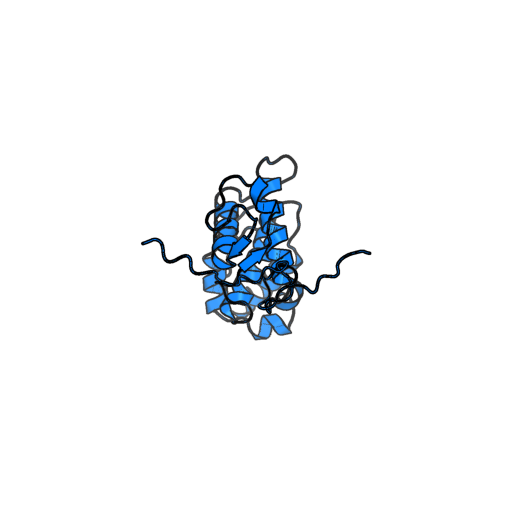1
ATOM 637 O O . LEU A 1 86 ? 0.848 1.057 4.004 1.00 98.88 86 LEU A O 1
ATOM 641 N N . SER A 1 87 ? 0.656 1.559 6.183 1.00 98.94 87 SER A N 1
ATOM 642 C CA . SER A 1 87 ? -0.697 1.014 6.334 1.00 98.94 87 SER A CA 1
ATOM 643 C C . SER A 1 87 ? -1.705 1.710 5.418 1.00 98.94 87 SER A C 1
ATOM 645 O O . SER A 1 87 ? -2.527 1.045 4.791 1.00 98.94 87 SER A O 1
ATOM 647 N N . ALA A 1 88 ? -1.636 3.036 5.290 1.00 98.94 88 ALA A N 1
ATOM 648 C CA . ALA A 1 88 ? -2.544 3.777 4.420 1.00 98.94 88 ALA A CA 1
ATOM 649 C C . ALA A 1 88 ? -2.318 3.465 2.929 1.00 98.94 88 ALA A C 1
ATOM 651 O O . ALA A 1 88 ? -3.281 3.255 2.186 1.00 98.94 88 ALA A O 1
ATOM 652 N N . GLU A 1 89 ? -1.061 3.351 2.494 1.00 98.88 89 GLU A N 1
ATOM 653 C CA . GLU A 1 89 ? -0.734 2.958 1.117 1.00 98.88 89 GLU A CA 1
ATOM 654 C C . GLU A 1 89 ? -1.121 1.502 0.811 1.00 98.88 89 GLU A C 1
ATOM 656 O O . GLU A 1 89 ? -1.628 1.206 -0.276 1.00 98.88 89 GLU A O 1
ATOM 661 N N . LEU A 1 90 ? -0.951 0.594 1.779 1.00 98.94 90 LEU A N 1
ATOM 662 C CA . LEU A 1 90 ? -1.379 -0.800 1.659 1.00 98.94 90 LEU A CA 1
ATOM 663 C C . LEU A 1 90 ? -2.905 -0.911 1.562 1.00 98.94 90 LEU A C 1
ATOM 665 O O . LEU A 1 90 ? -3.407 -1.609 0.682 1.00 98.94 90 LEU A O 1
ATOM 669 N N . ALA A 1 91 ? -3.645 -0.205 2.421 1.00 98.94 91 ALA A N 1
ATOM 670 C CA . ALA A 1 91 ? -5.106 -0.172 2.368 1.00 98.94 91 ALA A CA 1
ATOM 671 C C . ALA A 1 91 ? -5.604 0.347 1.008 1.00 98.94 91 ALA A C 1
ATOM 673 O O . ALA A 1 91 ? -6.490 -0.248 0.397 1.00 98.94 91 ALA A O 1
ATOM 674 N N . THR A 1 92 ? -4.969 1.404 0.498 1.00 98.94 92 THR A N 1
ATOM 675 C CA . THR A 1 92 ? -5.250 1.985 -0.823 1.00 98.94 92 THR A CA 1
ATOM 676 C C . THR A 1 92 ? -5.049 0.959 -1.945 1.00 98.94 92 THR A C 1
ATOM 678 O O . THR A 1 92 ? -5.953 0.739 -2.753 1.00 98.94 92 THR A O 1
ATOM 681 N N . MET A 1 93 ? -3.905 0.264 -1.975 1.00 98.94 93 MET A N 1
ATOM 682 C CA . MET A 1 93 ? -3.645 -0.752 -3.001 1.00 98.94 93 MET A CA 1
ATOM 683 C C . MET A 1 93 ? -4.590 -1.951 -2.869 1.00 98.94 93 MET A C 1
ATOM 685 O O . MET A 1 93 ? -5.080 -2.476 -3.870 1.00 98.94 93 MET A O 1
ATOM 689 N N . LYS A 1 94 ? -4.910 -2.362 -1.638 1.00 98.94 94 LYS A N 1
ATOM 690 C CA . LYS A 1 94 ? -5.861 -3.448 -1.394 1.00 98.94 94 LYS A CA 1
ATOM 691 C C . LYS A 1 94 ? -7.228 -3.133 -1.999 1.00 98.94 94 LYS A C 1
ATOM 693 O O . LYS A 1 94 ? -7.801 -4.000 -2.656 1.00 98.94 94 LYS A O 1
ATOM 698 N N . LEU A 1 95 ? -7.719 -1.906 -1.829 1.00 98.94 95 LEU A N 1
ATOM 699 C CA . LEU A 1 95 ? -8.968 -1.447 -2.439 1.00 98.94 95 LEU A CA 1
ATOM 700 C C . LEU A 1 95 ? -8.868 -1.394 -3.969 1.00 98.94 95 LEU A C 1
ATOM 702 O O . LEU A 1 95 ? -9.769 -1.880 -4.650 1.00 98.94 95 LEU A O 1
ATOM 706 N N . ASN A 1 96 ? -7.752 -0.911 -4.524 1.00 98.88 96 ASN A N 1
ATOM 707 C CA . ASN A 1 96 ? -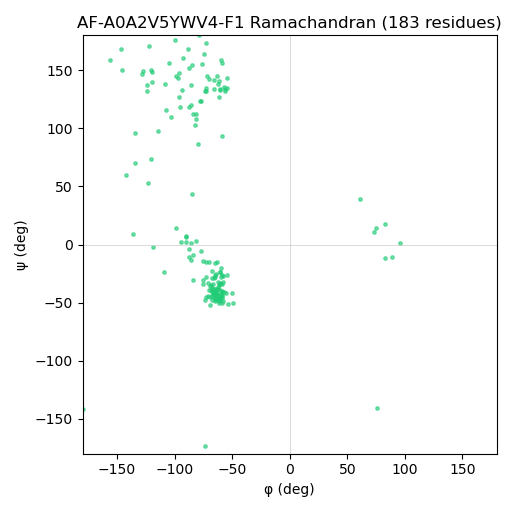7.518 -0.943 -5.973 1.00 98.88 96 ASN A CA 1
ATOM 708 C C . ASN A 1 96 ? -7.640 -2.359 -6.559 1.00 98.88 96 ASN A C 1
ATOM 710 O O . ASN A 1 96 ? -8.245 -2.537 -7.617 1.00 98.88 96 ASN A O 1
ATOM 714 N N . VAL A 1 97 ? -7.102 -3.366 -5.867 1.00 98.88 97 VAL A N 1
ATOM 715 C CA . VAL A 1 97 ? -7.179 -4.770 -6.298 1.00 98.88 97 VAL A CA 1
ATOM 716 C C . VAL A 1 97 ? -8.585 -5.345 -6.118 1.00 98.88 97 VAL A C 1
ATOM 718 O O . VAL A 1 97 ? -9.098 -5.989 -7.030 1.00 98.88 97 VAL A O 1
ATOM 721 N N . LEU A 1 98 ? -9.234 -5.107 -4.972 1.00 98.75 98 LEU A N 1
ATOM 722 C CA . LEU A 1 98 ? -10.583 -5.624 -4.693 1.00 98.75 98 LEU A CA 1
ATOM 723 C C . LEU A 1 98 ? -11.634 -5.099 -5.674 1.00 98.75 98 LEU A C 1
ATOM 725 O O . LEU A 1 98 ? -12.540 -5.838 -6.055 1.00 98.75 98 LEU A O 1
ATOM 729 N N . HIS A 1 99 ? -11.484 -3.851 -6.115 1.00 98.56 99 HIS A N 1
ATOM 730 C CA . HIS A 1 99 ? -12.387 -3.211 -7.073 1.00 98.56 99 HIS A CA 1
ATOM 731 C C . HIS A 1 99 ? -11.964 -3.409 -8.537 1.00 98.56 99 HIS A C 1
ATOM 733 O O . HIS A 1 99 ? -12.575 -2.840 -9.438 1.00 98.56 99 HIS A O 1
ATOM 739 N N . GLY A 1 100 ? -10.944 -4.235 -8.797 1.00 98.31 100 GLY A N 1
ATOM 740 C CA . GLY A 1 100 ? -10.529 -4.622 -10.149 1.00 98.31 100 GLY A CA 1
ATOM 741 C C . GLY A 1 100 ? -9.812 -3.529 -10.946 1.00 98.31 100 GLY A C 1
ATOM 742 O O . GLY A 1 100 ? -9.594 -3.695 -12.144 1.00 98.31 100 GLY A O 1
ATOM 743 N N . PHE A 1 101 ? -9.427 -2.427 -10.301 1.00 98.44 101 PHE A N 1
ATOM 744 C CA . PHE A 1 101 ? -8.675 -1.347 -10.937 1.00 98.44 101 PHE A CA 1
ATOM 745 C C . PHE A 1 101 ? -7.209 -1.710 -11.157 1.00 98.44 101 PHE A C 1
ATOM 747 O O . PHE A 1 101 ? -6.601 -1.259 -12.122 1.00 98.44 101 PHE A O 1
ATOM 754 N N . VAL A 1 102 ? -6.653 -2.551 -10.282 1.00 98.69 102 VAL A N 1
ATOM 755 C CA . VAL A 1 102 ? -5.295 -3.085 -10.401 1.00 98.69 102 VAL A CA 1
ATOM 756 C C . VAL A 1 102 ? -5.346 -4.608 -10.390 1.00 98.69 102 VAL A C 1
ATOM 758 O O . VAL A 1 102 ? -5.961 -5.220 -9.519 1.00 98.69 102 VAL A O 1
ATOM 761 N N . ASN A 1 103 ? -4.658 -5.242 -11.339 1.00 98.50 103 ASN A N 1
ATOM 762 C CA . ASN A 1 103 ? -4.453 -6.687 -11.319 1.00 98.50 103 ASN A CA 1
ATOM 763 C C . ASN A 1 103 ? -3.350 -7.036 -10.305 1.00 98.50 103 ASN A C 1
ATOM 765 O O . ASN A 1 103 ? -2.224 -6.561 -10.431 1.00 98.50 103 ASN A O 1
ATOM 769 N N . GLY A 1 104 ? -3.646 -7.897 -9.327 1.00 98.38 104 GLY A N 1
ATOM 770 C CA . GLY A 1 104 ? -2.679 -8.318 -8.304 1.00 98.38 104 GLY A CA 1
ATOM 771 C C . GLY A 1 104 ? -1.425 -9.019 -8.853 1.00 98.38 104 GLY A C 1
ATOM 772 O O . GLY A 1 104 ? -0.375 -8.994 -8.218 1.00 98.38 104 GLY A O 1
ATOM 773 N N . SER A 1 105 ? -1.499 -9.604 -10.050 1.00 98.38 105 SER A N 1
ATOM 774 C CA . SER A 1 105 ? -0.353 -10.206 -10.745 1.00 98.38 105 SER A CA 1
ATOM 775 C C . SER A 1 105 ? 0.436 -9.213 -11.602 1.00 98.38 105 SER A C 1
ATOM 777 O O . SER A 1 105 ? 1.448 -9.599 -12.185 1.00 98.38 105 SER A O 1
ATOM 779 N N . ALA A 1 106 ? -0.000 -7.953 -11.713 1.00 98.38 106 ALA A N 1
ATOM 780 C CA . ALA A 1 106 ? 0.751 -6.939 -12.442 1.00 98.38 106 ALA A CA 1
ATOM 781 C C . ALA A 1 106 ? 2.118 -6.714 -11.782 1.00 98.38 106 ALA A C 1
ATOM 783 O O . ALA A 1 106 ? 2.225 -6.650 -10.555 1.00 98.38 106 ALA A O 1
ATOM 784 N N . LEU A 1 107 ? 3.154 -6.590 -12.611 1.00 98.38 107 LEU A N 1
ATOM 785 C CA . LEU A 1 107 ? 4.506 -6.289 -12.159 1.00 98.38 107 LEU A CA 1
ATOM 786 C C . LEU A 1 107 ? 4.693 -4.782 -12.014 1.00 98.38 107 LEU A C 1
ATOM 788 O O . LEU A 1 107 ? 4.307 -4.009 -12.895 1.00 98.38 107 LEU A O 1
ATOM 792 N N . VAL A 1 108 ? 5.352 -4.386 -10.931 1.00 98.62 108 VAL A N 1
ATOM 793 C CA . VAL A 1 108 ? 5.830 -3.024 -10.705 1.00 98.62 108 VAL A CA 1
ATOM 794 C C . VAL A 1 108 ? 7.340 -3.009 -10.520 1.00 98.62 108 VAL A C 1
ATOM 796 O O . VAL A 1 108 ? 7.934 -3.971 -10.032 1.00 98.62 108 VAL A O 1
ATOM 799 N N . TYR A 1 109 ? 7.962 -1.902 -10.911 1.00 98.06 109 TYR A N 1
ATOM 800 C CA . TYR A 1 109 ? 9.366 -1.628 -10.640 1.00 98.06 109 TYR A CA 1
ATOM 801 C C . TYR A 1 109 ? 9.518 -0.950 -9.274 1.00 98.06 109 TYR A C 1
ATOM 803 O O . TYR A 1 109 ? 8.993 0.138 -9.046 1.00 98.06 109 TYR A O 1
ATOM 811 N N . ALA A 1 110 ? 10.234 -1.606 -8.365 1.00 97.94 110 ALA A N 1
ATOM 812 C CA . ALA A 1 110 ? 10.448 -1.196 -6.982 1.00 97.94 110 ALA A CA 1
ATOM 813 C C . ALA A 1 110 ? 11.890 -1.519 -6.526 1.00 97.94 110 ALA A C 1
ATOM 815 O O . ALA A 1 110 ? 12.099 -2.264 -5.565 1.00 97.94 110 ALA A O 1
ATOM 816 N N . PRO A 1 111 ? 12.920 -0.956 -7.185 1.00 96.12 111 PRO A N 1
ATOM 817 C CA . PRO A 1 111 ? 14.323 -1.320 -6.954 1.00 96.12 111 PRO A CA 1
ATOM 818 C C . PRO A 1 111 ? 14.814 -0.999 -5.537 1.00 96.12 111 PRO A C 1
ATOM 820 O O . PRO A 1 111 ? 15.721 -1.662 -5.034 1.00 96.12 111 PRO A O 1
ATOM 823 N N . GLY A 1 112 ? 14.198 -0.018 -4.867 1.00 96.38 112 GLY A N 1
ATOM 824 C CA . GLY A 1 112 ? 14.531 0.341 -3.488 1.00 96.38 112 GLY A CA 1
ATOM 825 C C . GLY A 1 112 ? 14.323 -0.808 -2.498 1.00 96.38 112 GLY A C 1
ATOM 826 O O . GLY A 1 112 ? 15.012 -0.860 -1.490 1.00 96.38 112 GLY A O 1
ATOM 827 N N . LEU A 1 113 ? 13.461 -1.783 -2.807 1.00 96.88 113 LEU A N 1
ATOM 828 C CA . LEU A 1 113 ? 13.226 -2.943 -1.940 1.00 96.88 113 LEU A CA 1
ATOM 829 C C . LEU A 1 113 ? 14.452 -3.852 -1.792 1.00 96.88 113 LEU A C 1
ATOM 831 O O . LEU A 1 113 ? 14.518 -4.630 -0.847 1.00 96.88 113 LEU A O 1
ATOM 835 N N . SER A 1 114 ? 15.458 -3.727 -2.661 1.00 92.88 114 SER A N 1
ATOM 836 C CA . SER A 1 114 ? 16.740 -4.427 -2.497 1.00 92.88 114 SER A CA 1
ATOM 837 C C . SER A 1 114 ? 17.464 -4.067 -1.191 1.00 92.88 114 SER A C 1
ATOM 839 O O . SER A 1 114 ? 18.291 -4.842 -0.713 1.00 92.88 114 SER A O 1
ATOM 841 N N . THR A 1 115 ? 17.128 -2.931 -0.565 1.00 88.12 115 THR A N 1
ATOM 842 C CA . THR A 1 115 ? 17.688 -2.524 0.731 1.00 88.12 115 THR A CA 1
ATOM 843 C C . THR A 1 115 ? 16.958 -3.142 1.927 1.00 88.12 115 THR A C 1
ATOM 845 O O . THR A 1 115 ? 17.434 -3.013 3.050 1.00 88.12 115 THR A O 1
ATOM 848 N N . CYS A 1 116 ? 15.816 -3.807 1.716 1.00 90.19 116 CYS A N 1
ATOM 849 C CA . CYS A 1 116 ? 15.023 -4.473 2.760 1.00 90.19 116 CYS A CA 1
ATOM 850 C C . CYS A 1 116 ? 15.541 -5.870 3.142 1.00 90.19 116 CYS A C 1
ATOM 852 O O . CYS A 1 116 ? 14.905 -6.569 3.927 1.00 90.19 116 CYS A O 1
ATOM 854 N N . GLY A 1 117 ? 16.659 -6.318 2.567 1.00 86.44 117 GLY A N 1
ATOM 855 C CA . GLY A 1 117 ? 17.058 -7.720 2.640 1.00 86.44 117 GLY A CA 1
ATOM 856 C C . GLY A 1 117 ? 16.217 -8.584 1.696 1.00 86.44 117 GLY A C 1
ATOM 857 O O . GLY A 1 117 ? 15.944 -8.191 0.564 1.00 86.44 117 GLY A O 1
ATOM 858 N N . THR A 1 118 ? 15.838 -9.788 2.130 1.00 90.94 118 THR A N 1
ATOM 859 C CA . THR A 1 118 ? 15.082 -10.716 1.272 1.00 90.94 118 THR A CA 1
ATOM 860 C C . THR A 1 118 ? 13.597 -10.366 1.281 1.00 90.94 118 THR A C 1
ATOM 862 O O . THR A 1 118 ? 12.921 -10.560 2.287 1.00 90.94 118 THR A O 1
ATOM 865 N N . VAL A 1 119 ? 13.085 -9.904 0.140 1.00 96.19 119 VAL A N 1
ATOM 866 C CA . VAL A 1 119 ? 11.651 -9.694 -0.100 1.00 96.19 119 VAL A CA 1
ATOM 867 C C . VAL A 1 119 ? 11.157 -10.772 -1.062 1.00 96.19 119 VAL A C 1
ATOM 869 O O . VAL A 1 119 ? 11.597 -10.834 -2.210 1.00 96.19 119 VAL A O 1
ATOM 872 N N . THR A 1 120 ? 10.252 -11.639 -0.607 1.00 95.44 120 THR A N 1
ATOM 873 C CA . THR A 1 120 ? 9.652 -12.683 -1.454 1.00 95.44 120 THR A CA 1
ATOM 874 C C . THR A 1 120 ? 8.986 -12.063 -2.684 1.00 95.44 120 THR A C 1
ATOM 876 O O . THR A 1 120 ? 8.271 -11.073 -2.569 1.00 95.44 120 THR A O 1
ATOM 879 N N . GLY A 1 121 ? 9.234 -12.638 -3.864 1.00 96.19 121 GLY A N 1
ATOM 880 C CA . GLY A 1 121 ? 8.689 -12.154 -5.139 1.00 96.19 121 GLY A CA 1
ATOM 881 C C . GLY A 1 121 ? 9.474 -11.005 -5.785 1.00 96.19 121 GLY A C 1
ATOM 882 O O . GLY A 1 121 ? 9.257 -10.721 -6.962 1.00 96.19 121 GLY A O 1
ATOM 883 N N . LEU A 1 122 ? 10.418 -10.378 -5.072 1.00 97.94 122 LEU A N 1
ATOM 884 C CA . LEU A 1 122 ? 11.335 -9.401 -5.656 1.00 97.94 122 LEU A CA 1
ATOM 885 C C . LEU A 1 122 ? 12.433 -10.121 -6.446 1.00 97.94 122 LEU A C 1
ATOM 887 O O . LEU A 1 122 ? 13.166 -10.947 -5.901 1.00 97.94 122 LEU A O 1
ATOM 891 N N . ASN A 1 123 ? 12.583 -9.788 -7.725 1.00 95.75 123 ASN A N 1
ATOM 892 C CA . ASN A 1 123 ? 13.698 -10.292 -8.524 1.00 95.75 123 ASN A CA 1
ATOM 893 C C . ASN A 1 123 ? 14.942 -9.388 -8.423 1.00 95.75 123 ASN A C 1
ATOM 895 O O . ASN A 1 123 ? 14.883 -8.251 -7.955 1.00 95.75 123 ASN A O 1
ATOM 899 N N . SER A 1 124 ? 16.084 -9.878 -8.913 1.00 93.69 124 SER A N 1
ATOM 900 C CA . SER A 1 124 ? 17.367 -9.154 -8.886 1.00 93.69 124 SER A CA 1
ATOM 901 C C . SER A 1 124 ? 17.382 -7.852 -9.693 1.00 93.69 124 SER A C 1
ATOM 903 O O . SER A 1 124 ? 18.287 -7.040 -9.521 1.00 93.69 124 SER A O 1
ATOM 905 N N . LEU A 1 125 ? 16.393 -7.645 -10.563 1.00 93.94 125 LEU A N 1
ATOM 906 C CA . LEU A 1 125 ? 16.224 -6.431 -11.356 1.00 93.94 125 LEU A CA 1
ATOM 907 C C . LEU A 1 125 ? 15.272 -5.427 -10.689 1.00 93.94 125 LEU A C 1
ATOM 909 O O . LEU A 1 125 ? 15.003 -4.381 -11.268 1.00 93.94 125 LEU A O 1
ATOM 913 N N . GLY A 1 126 ? 14.757 -5.719 -9.491 1.00 96.25 126 GLY A N 1
ATOM 914 C CA . GLY A 1 126 ? 13.889 -4.812 -8.746 1.00 96.25 126 GLY A CA 1
ATOM 915 C C . GLY A 1 126 ? 12.417 -4.853 -9.155 1.00 96.25 126 GLY A C 1
ATOM 916 O O . GLY A 1 126 ? 11.693 -3.913 -8.842 1.00 96.25 126 GLY A O 1
ATOM 917 N N . PHE A 1 127 ? 11.955 -5.897 -9.847 1.00 98.00 127 PHE A N 1
ATOM 918 C CA . PHE A 1 127 ? 10.532 -6.080 -10.154 1.00 98.00 127 PHE A CA 1
ATOM 919 C C . PHE A 1 127 ? 9.860 -7.019 -9.155 1.00 98.00 127 PHE A C 1
ATOM 921 O O . PHE A 1 127 ? 10.452 -8.015 -8.739 1.00 98.00 127 PHE A O 1
ATOM 928 N N . ILE A 1 128 ? 8.611 -6.710 -8.816 1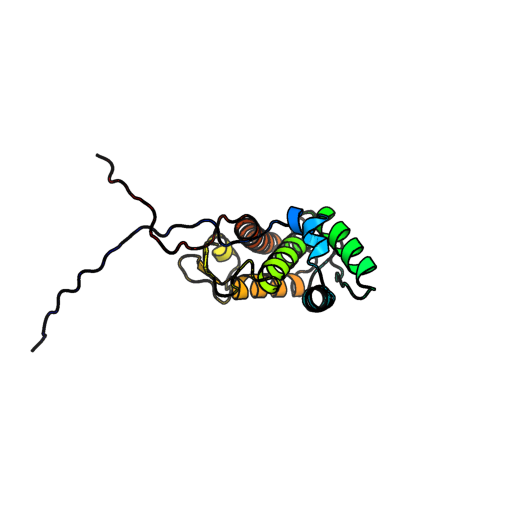.00 98.75 128 ILE A N 1
ATOM 929 C CA . ILE A 1 128 ? 7.770 -7.469 -7.885 1.00 98.75 128 ILE A CA 1
ATOM 930 C C . ILE A 1 128 ? 6.304 -7.400 -8.336 1.00 98.75 128 ILE A C 1
ATOM 932 O O . ILE A 1 128 ? 5.899 -6.422 -8.970 1.00 98.75 128 ILE A O 1
ATOM 936 N N . SER A 1 129 ? 5.501 -8.426 -8.043 1.00 98.81 129 SER A N 1
ATOM 937 C CA . SER A 1 129 ? 4.054 -8.372 -8.287 1.00 98.81 129 SER A CA 1
ATOM 938 C C . SER A 1 129 ? 3.340 -7.515 -7.235 1.00 98.81 129 SER A C 1
ATOM 940 O O . SER A 1 129 ? 3.813 -7.377 -6.107 1.00 98.81 129 SER A O 1
ATOM 942 N N . ILE A 1 130 ? 2.170 -6.961 -7.563 1.00 98.88 130 ILE A N 1
ATOM 943 C CA . ILE A 1 130 ? 1.347 -6.234 -6.581 1.00 98.88 130 ILE A CA 1
ATOM 944 C C . ILE A 1 130 ? 0.959 -7.122 -5.389 1.00 98.88 130 ILE A C 1
ATOM 946 O O . ILE A 1 130 ? 0.995 -6.661 -4.249 1.00 98.88 130 ILE A O 1
ATOM 950 N N . ASN A 1 131 ? 0.628 -8.394 -5.619 1.00 98.81 131 ASN A N 1
ATOM 951 C CA . ASN A 1 131 ? 0.295 -9.337 -4.550 1.00 98.81 131 ASN A CA 1
ATOM 952 C C . ASN A 1 131 ? 1.478 -9.586 -3.606 1.00 98.81 131 ASN A C 1
ATOM 954 O O . ASN A 1 131 ? 1.297 -9.558 -2.386 1.00 98.81 131 ASN A O 1
ATOM 958 N N . ASP A 1 132 ? 2.680 -9.787 -4.148 1.00 98.81 132 ASP A N 1
ATOM 959 C CA . ASP A 1 132 ? 3.883 -9.992 -3.336 1.00 98.81 132 ASP A CA 1
ATOM 960 C C . ASP A 1 132 ? 4.264 -8.712 -2.584 1.00 98.81 132 ASP A C 1
ATOM 962 O O . ASP A 1 132 ? 4.586 -8.766 -1.399 1.00 98.81 132 ASP A O 1
ATOM 966 N N . LEU A 1 133 ? 4.132 -7.543 -3.223 1.00 98.88 133 LEU A N 1
ATOM 967 C CA . LEU A 1 133 ? 4.373 -6.246 -2.590 1.00 98.88 133 LEU A CA 1
ATOM 968 C C . LEU A 1 133 ? 3.404 -5.984 -1.428 1.00 98.88 133 LEU A C 1
ATOM 970 O O . LEU A 1 133 ? 3.834 -5.587 -0.345 1.00 98.88 133 LEU A O 1
ATOM 974 N N . MET A 1 134 ? 2.104 -6.235 -1.622 1.00 98.88 134 MET A N 1
ATOM 975 C CA . MET A 1 134 ? 1.115 -6.130 -0.543 1.00 98.88 134 MET A CA 1
ATOM 976 C C . MET A 1 134 ? 1.407 -7.121 0.587 1.00 98.88 134 MET A C 1
ATOM 978 O O . MET A 1 134 ? 1.257 -6.769 1.755 1.00 98.88 134 MET A O 1
ATOM 982 N N . THR A 1 135 ? 1.848 -8.337 0.259 1.00 98.81 135 THR A N 1
ATOM 983 C CA . THR A 1 135 ? 2.222 -9.356 1.250 1.00 98.81 135 THR A CA 1
ATOM 984 C C . THR A 1 135 ? 3.435 -8.911 2.066 1.00 98.81 135 THR A C 1
ATOM 986 O O . THR A 1 135 ? 3.392 -8.961 3.293 1.00 98.81 135 THR A O 1
ATOM 989 N N . ALA A 1 136 ? 4.481 -8.403 1.412 1.00 98.62 136 ALA A N 1
ATOM 990 C CA . ALA A 1 136 ? 5.679 -7.892 2.071 1.00 98.62 136 ALA A CA 1
ATOM 991 C C . ALA A 1 136 ? 5.371 -6.692 2.980 1.00 98.62 136 ALA A C 1
ATOM 993 O O . ALA A 1 136 ? 5.832 -6.642 4.119 1.00 98.62 136 ALA A O 1
ATOM 994 N N . ALA A 1 137 ? 4.538 -5.757 2.512 1.00 98.75 137 ALA A N 1
ATOM 995 C CA . ALA A 1 137 ? 4.071 -4.636 3.322 1.00 98.75 137 ALA A CA 1
ATOM 996 C C . ALA A 1 137 ? 3.277 -5.115 4.544 1.00 98.75 137 ALA A C 1
ATOM 998 O O . ALA A 1 137 ? 3.570 -4.707 5.664 1.00 98.75 137 ALA A O 1
ATOM 999 N N . ASN A 1 138 ? 2.316 -6.020 4.345 1.00 98.88 138 ASN A N 1
ATOM 1000 C CA . ASN A 1 138 ? 1.490 -6.551 5.425 1.00 98.88 138 ASN A CA 1
ATOM 1001 C C . ASN A 1 138 ? 2.307 -7.309 6.484 1.00 98.88 138 ASN A C 1
ATOM 1003 O O . ASN A 1 138 ? 2.000 -7.220 7.672 1.00 98.88 138 ASN A O 1
ATOM 1007 N N . GLN A 1 139 ? 3.341 -8.040 6.062 1.00 98.50 139 GLN A N 1
ATOM 1008 C CA . GLN A 1 139 ? 4.269 -8.719 6.964 1.00 98.50 139 GLN A CA 1
ATOM 1009 C C . GLN A 1 139 ? 5.136 -7.711 7.728 1.00 98.50 139 GLN A C 1
ATOM 1011 O O . GLN A 1 139 ? 5.244 -7.791 8.946 1.00 98.50 139 GLN A O 1
ATOM 1016 N N . SER A 1 140 ? 5.676 -6.696 7.047 1.00 98.25 140 SER A N 1
ATOM 1017 C CA . SER A 1 140 ? 6.471 -5.651 7.701 1.00 98.25 140 SER A CA 1
ATOM 1018 C C . SER A 1 140 ? 5.681 -4.881 8.767 1.00 98.25 140 SER A C 1
ATOM 1020 O O . SER A 1 140 ? 6.251 -4.485 9.781 1.00 98.25 140 SER A O 1
ATOM 1022 N N . LEU A 1 141 ? 4.374 -4.683 8.566 1.00 98.75 141 LEU A N 1
ATOM 1023 C CA . LEU A 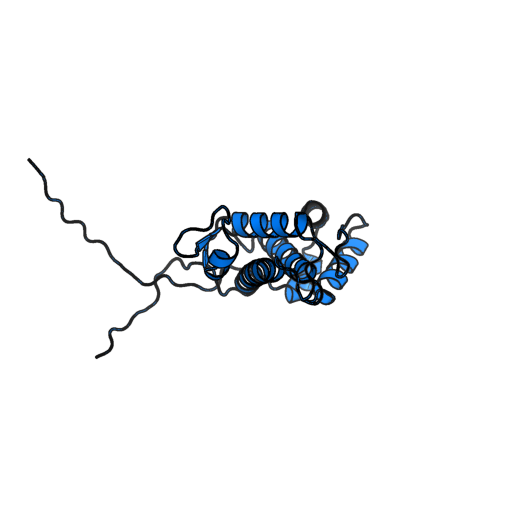1 141 ? 3.500 -4.058 9.561 1.00 98.75 141 LEU A CA 1
ATOM 1024 C C . LEU A 1 141 ? 3.239 -4.953 10.781 1.00 98.75 141 LEU A C 1
ATOM 1026 O O . LEU A 1 141 ? 3.114 -4.433 11.888 1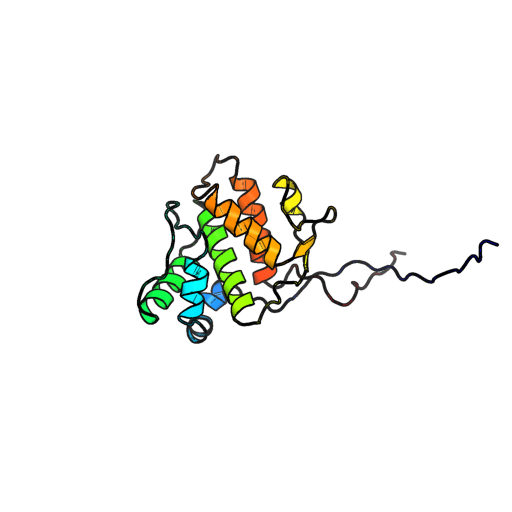.00 98.75 141 LEU A O 1
ATOM 1030 N N . LEU A 1 142 ? 3.180 -6.277 10.591 1.00 98.44 142 LEU A N 1
ATOM 1031 C CA . LEU A 1 142 ? 3.076 -7.240 11.691 1.00 98.44 142 LEU A CA 1
ATOM 1032 C C . LEU A 1 142 ? 4.332 -7.220 12.560 1.00 98.44 142 LEU A C 1
ATOM 1034 O O . LEU A 1 142 ? 4.240 -7.146 13.783 1.00 98.44 142 LEU A O 1
ATOM 1038 N N . ASP A 1 143 ? 5.494 -7.281 11.914 1.00 98.00 143 ASP A N 1
ATOM 1039 C CA . ASP A 1 143 ? 6.780 -7.401 12.599 1.00 98.00 143 ASP A CA 1
ATOM 1040 C C . ASP A 1 143 ? 7.208 -6.070 13.238 1.00 98.00 143 ASP A C 1
ATOM 1042 O O . ASP A 1 143 ? 7.804 -6.049 14.317 1.00 98.00 143 ASP A O 1
ATOM 1046 N N . HIS A 1 144 ? 6.864 -4.946 12.599 1.00 97.94 144 HIS A N 1
ATOM 1047 C CA . HIS A 1 144 ? 7.314 -3.609 12.988 1.00 97.94 144 HIS A CA 1
ATOM 1048 C C . HIS A 1 144 ? 6.153 -2.593 12.991 1.00 97.94 144 HIS A C 1
ATOM 1050 O O . HIS A 1 144 ? 6.111 -1.677 12.166 1.00 97.94 144 HIS A O 1
ATOM 1056 N N . PRO A 1 145 ? 5.203 -2.689 13.938 1.00 98.44 145 PRO A N 1
ATOM 1057 C CA . PRO A 1 145 ? 4.026 -1.815 13.969 1.00 98.44 145 PRO A CA 1
ATOM 1058 C C . PRO A 1 145 ? 4.335 -0.366 14.398 1.00 98.44 145 PRO A C 1
ATOM 1060 O O . PRO A 1 145 ? 3.517 0.536 14.203 1.00 98.44 145 PRO A O 1
ATOM 1063 N N . LEU A 1 146 ? 5.511 -0.111 14.985 1.00 98.25 146 LEU A N 1
ATOM 1064 C CA . LEU A 1 146 ? 5.930 1.210 15.463 1.00 98.25 146 LEU A CA 1
ATOM 1065 C C . LEU A 1 146 ? 7.370 1.534 15.035 1.00 98.25 146 LEU A C 1
ATOM 1067 O O . LEU A 1 146 ? 8.337 1.185 15.706 1.00 98.25 146 LEU A O 1
ATOM 1071 N N . THR A 1 147 ? 7.513 2.263 13.931 1.00 97.75 147 THR A N 1
ATOM 1072 C CA . THR A 1 147 ? 8.795 2.612 13.294 1.00 97.75 147 THR A CA 1
ATOM 1073 C C . THR A 1 147 ? 8.979 4.129 13.214 1.00 97.75 147 THR A C 1
ATOM 1075 O O . THR A 1 147 ? 8.843 4.782 12.164 1.00 97.75 147 THR A O 1
ATOM 1078 N N . GLN A 1 148 ? 9.267 4.720 14.366 1.00 97.44 148 GLN A N 1
ATOM 1079 C CA . GLN A 1 148 ? 9.569 6.144 14.488 1.00 97.44 148 GLN A CA 1
ATOM 1080 C C . GLN A 1 148 ? 11.018 6.449 14.069 1.00 97.44 148 GLN A C 1
ATOM 1082 O O . GLN A 1 148 ? 11.764 5.563 13.645 1.00 97.44 148 GLN A O 1
ATOM 1087 N N . ALA A 1 149 ? 11.422 7.720 14.134 1.00 96.00 149 ALA A N 1
ATOM 1088 C CA . ALA A 1 149 ? 12.810 8.106 13.884 1.00 96.00 149 ALA A CA 1
ATOM 1089 C C . ALA A 1 149 ? 13.775 7.308 14.785 1.00 96.00 149 ALA A C 1
ATOM 1091 O O . ALA A 1 149 ? 13.527 7.150 15.977 1.00 96.00 149 ALA A O 1
ATOM 1092 N N . GLY A 1 150 ? 14.862 6.796 14.201 1.00 94.44 150 GLY A N 1
ATOM 1093 C CA . GLY A 1 150 ? 15.844 5.952 14.893 1.00 94.44 150 GLY A CA 1
ATOM 1094 C C . GLY A 1 150 ? 15.547 4.447 14.871 1.00 94.44 150 GLY A C 1
ATOM 1095 O O . GLY A 1 150 ? 16.434 3.670 15.209 1.00 94.44 150 GLY A O 1
ATOM 1096 N N . SER A 1 151 ? 14.356 4.014 14.436 1.00 96.50 151 SER A N 1
ATOM 1097 C CA . SER A 1 151 ? 14.087 2.588 14.200 1.00 96.50 151 SER A CA 1
ATOM 1098 C C . SER A 1 151 ? 14.940 2.065 13.031 1.00 96.50 151 SER A C 1
ATOM 1100 O O . SER A 1 151 ? 14.968 2.715 11.979 1.00 96.50 151 SER A O 1
ATOM 1102 N N . PRO A 1 152 ? 15.600 0.897 13.172 1.00 96.00 152 PRO A N 1
ATOM 1103 C CA . PRO A 1 152 ? 16.371 0.290 12.085 1.00 96.00 152 PRO A CA 1
ATOM 1104 C C . PRO A 1 152 ? 15.483 -0.140 10.904 1.00 96.00 152 PRO A C 1
ATOM 1106 O O . PRO A 1 152 ? 15.930 -0.129 9.760 1.00 96.00 152 PRO A O 1
ATOM 1109 N N . ASP A 1 153 ? 14.208 -0.435 11.162 1.00 96.50 153 ASP A N 1
ATOM 1110 C CA . ASP A 1 153 ? 13.262 -0.977 10.175 1.00 96.50 153 ASP A CA 1
ATOM 1111 C C . ASP A 1 153 ? 12.582 0.116 9.340 1.00 96.50 153 ASP A C 1
ATOM 1113 O O . ASP A 1 153 ? 11.974 -0.147 8.298 1.00 96.50 153 ASP A O 1
ATOM 1117 N N . ARG A 1 154 ? 12.713 1.377 9.773 1.00 97.50 154 ARG A N 1
ATOM 1118 C CA . ARG A 1 154 ? 12.072 2.532 9.138 1.00 97.50 154 ARG A CA 1
ATOM 1119 C C . ARG A 1 154 ? 12.449 2.669 7.665 1.00 97.50 154 ARG A C 1
ATOM 1121 O O . ARG A 1 154 ? 11.581 2.980 6.855 1.00 97.50 154 ARG A O 1
ATOM 1128 N N . ALA A 1 155 ? 13.719 2.443 7.326 1.00 96.94 155 ALA A N 1
ATOM 1129 C CA . ALA A 1 155 ? 14.196 2.555 5.950 1.00 96.94 155 ALA A CA 1
ATOM 1130 C C . ALA A 1 155 ? 13.502 1.532 5.042 1.00 96.94 155 ALA A C 1
ATOM 1132 O O . ALA A 1 155 ? 13.018 1.888 3.969 1.00 96.94 155 ALA A O 1
ATOM 1133 N N . CYS A 1 156 ? 13.374 0.282 5.497 1.00 97.12 156 CYS A N 1
ATOM 1134 C CA . CYS A 1 156 ? 12.670 -0.729 4.723 1.00 97.12 156 CYS A CA 1
ATOM 1135 C C . CYS A 1 156 ? 11.183 -0.379 4.556 1.00 97.12 156 CYS A C 1
ATOM 1137 O O . CYS A 1 156 ? 10.678 -0.357 3.431 1.00 97.12 156 CYS A O 1
ATOM 1139 N N . GLN A 1 157 ? 10.488 -0.004 5.633 1.00 97.88 157 GLN A N 1
ATOM 1140 C CA . GLN A 1 157 ? 9.083 0.400 5.528 1.00 97.88 157 GLN A CA 1
ATOM 1141 C C . GLN A 1 157 ? 8.868 1.616 4.628 1.00 97.88 157 GLN A C 1
ATOM 1143 O O . GLN A 1 157 ? 7.864 1.687 3.923 1.00 97.88 157 GLN A O 1
ATOM 1148 N N . GLU A 1 158 ? 9.815 2.551 4.595 1.00 98.12 158 GLU A N 1
ATOM 1149 C CA . GLU A 1 158 ? 9.762 3.673 3.668 1.00 98.12 158 GLU A CA 1
ATOM 1150 C C . GLU A 1 158 ? 9.858 3.217 2.208 1.00 98.12 158 GLU A C 1
ATOM 1152 O O . GLU A 1 158 ? 9.106 3.714 1.370 1.00 98.12 158 GLU A O 1
ATOM 1157 N N . THR A 1 159 ? 10.718 2.244 1.895 1.00 98.38 159 THR A N 1
ATOM 1158 C CA . THR A 1 159 ? 10.806 1.694 0.532 1.00 98.38 159 THR A CA 1
ATOM 1159 C C . THR A 1 159 ? 9.541 0.937 0.119 1.00 98.38 159 THR A C 1
ATOM 1161 O O . THR A 1 159 ? 9.058 1.149 -0.993 1.00 98.38 159 THR A O 1
ATOM 1164 N N . LEU A 1 160 ? 8.940 0.145 1.017 1.00 98.75 160 LEU A N 1
ATOM 1165 C CA . LEU A 1 160 ? 7.641 -0.509 0.796 1.00 98.75 160 LEU A CA 1
ATOM 1166 C C . LEU A 1 160 ? 6.532 0.521 0.560 1.00 98.75 160 LEU A C 1
ATOM 1168 O O . LEU A 1 160 ? 5.759 0.409 -0.393 1.00 98.75 160 LEU A O 1
ATOM 1172 N N . LYS A 1 161 ? 6.503 1.567 1.391 1.00 98.50 161 LYS A N 1
ATOM 1173 C CA . LYS A 1 161 ? 5.550 2.675 1.292 1.00 98.50 161 LYS A CA 1
ATOM 1174 C C . LYS A 1 161 ? 5.691 3.394 -0.042 1.00 98.50 161 LYS A C 1
ATOM 1176 O O . LYS A 1 161 ? 4.691 3.649 -0.700 1.00 98.50 161 LYS A O 1
ATOM 1181 N N . ASN A 1 162 ? 6.917 3.704 -0.457 1.00 98.62 162 ASN A N 1
ATOM 1182 C CA . ASN A 1 162 ? 7.177 4.388 -1.722 1.00 98.62 162 ASN A CA 1
ATOM 1183 C C . ASN A 1 162 ? 6.768 3.526 -2.922 1.00 98.62 162 ASN A C 1
ATOM 1185 O O . ASN A 1 162 ? 6.123 4.040 -3.829 1.00 98.62 162 ASN A O 1
ATOM 1189 N N . ALA A 1 163 ? 7.061 2.222 -2.898 1.00 98.69 163 ALA A N 1
ATOM 1190 C CA . ALA A 1 163 ? 6.663 1.301 -3.961 1.00 98.69 163 ALA A CA 1
ATOM 1191 C C . ALA A 1 163 ? 5.133 1.211 -4.118 1.00 98.69 163 ALA A C 1
ATOM 1193 O O . ALA A 1 163 ? 4.620 1.297 -5.236 1.00 98.69 163 ALA A O 1
ATOM 1194 N N . LEU A 1 164 ? 4.397 1.092 -3.004 1.00 98.88 164 LEU A N 1
ATOM 1195 C CA . LEU A 1 164 ? 2.931 1.102 -3.015 1.00 98.88 164 LEU A CA 1
ATOM 1196 C C . LEU A 1 164 ? 2.376 2.457 -3.456 1.00 98.88 164 LEU A C 1
ATOM 1198 O O . LEU A 1 164 ? 1.490 2.489 -4.305 1.00 98.88 164 LEU A O 1
ATOM 1202 N N . ASN A 1 165 ? 2.925 3.563 -2.948 1.00 98.62 165 ASN A N 1
ATOM 1203 C CA . ASN A 1 165 ? 2.531 4.909 -3.355 1.00 98.62 165 ASN A CA 1
ATOM 1204 C C . ASN A 1 165 ? 2.736 5.121 -4.863 1.00 98.62 165 ASN A C 1
ATOM 1206 O O . ASN A 1 165 ? 1.836 5.612 -5.538 1.00 98.62 165 ASN A O 1
ATOM 1210 N N . ASP A 1 166 ? 3.878 4.731 -5.426 1.00 98.69 166 ASP A N 1
ATOM 1211 C CA . ASP A 1 166 ? 4.134 4.874 -6.862 1.00 98.69 166 ASP A CA 1
ATOM 1212 C C . ASP A 1 166 ? 3.157 4.045 -7.700 1.00 98.69 166 ASP A C 1
ATOM 1214 O O . ASP A 1 166 ? 2.654 4.529 -8.717 1.00 98.69 166 ASP A O 1
ATOM 1218 N N . ALA A 1 167 ? 2.811 2.840 -7.247 1.00 98.69 167 ALA A N 1
ATOM 1219 C CA . ALA A 1 167 ? 1.795 2.022 -7.895 1.00 98.69 167 ALA A CA 1
ATOM 1220 C C . ALA A 1 167 ? 0.388 2.645 -7.761 1.00 98.69 167 ALA A C 1
ATOM 1222 O O . ALA A 1 167 ? -0.299 2.841 -8.761 1.00 98.69 167 ALA A O 1
ATOM 1223 N N . ASN A 1 168 ? -0.025 3.074 -6.565 1.00 98.81 168 ASN A N 1
ATOM 1224 C CA . ASN A 1 168 ? -1.294 3.780 -6.336 1.00 98.81 168 ASN A CA 1
ATOM 1225 C C . ASN A 1 168 ? -1.408 5.074 -7.166 1.00 98.81 168 ASN A C 1
ATOM 1227 O O . ASN A 1 168 ? -2.511 5.498 -7.506 1.00 98.81 168 ASN A O 1
ATOM 1231 N N . ASN A 1 169 ? -0.275 5.690 -7.518 1.00 98.50 169 ASN A N 1
ATOM 1232 C CA . ASN A 1 169 ? -0.187 6.885 -8.358 1.00 98.50 169 ASN A CA 1
ATOM 1233 C C . ASN A 1 169 ? 0.146 6.592 -9.834 1.00 98.50 169 ASN A C 1
ATOM 1235 O O . ASN A 1 169 ? 0.467 7.528 -10.566 1.00 98.50 169 ASN A O 1
ATOM 1239 N N . ASN A 1 170 ? 0.043 5.338 -10.295 1.00 98.06 170 ASN A N 1
ATOM 1240 C CA . ASN A 1 170 ? 0.226 4.957 -11.703 1.00 98.06 170 ASN A CA 1
ATOM 1241 C C . ASN A 1 170 ? 1.618 5.265 -12.289 1.00 98.06 170 ASN A C 1
ATOM 1243 O O . ASN A 1 170 ? 1.727 5.687 -13.440 1.00 98.06 170 ASN A O 1
ATOM 1247 N N . LYS A 1 171 ? 2.687 5.066 -11.511 1.00 97.88 171 LYS A N 1
ATOM 1248 C CA . LYS A 1 171 ? 4.059 5.412 -11.926 1.00 97.88 171 LYS A CA 1
ATOM 1249 C C . LYS A 1 171 ? 4.966 4.221 -12.215 1.00 97.88 171 LYS A C 1
ATOM 1251 O O . LYS A 1 171 ? 5.951 4.386 -12.926 1.00 97.88 171 LYS A O 1
ATOM 1256 N N . SER A 1 172 ? 4.681 3.049 -11.652 1.00 98.00 172 SER A N 1
ATOM 1257 C CA . SER A 1 172 ? 5.665 1.961 -11.568 1.00 98.00 172 SER A CA 1
ATOM 1258 C C . SER A 1 172 ? 5.279 0.676 -12.299 1.00 98.00 172 SER A C 1
ATOM 1260 O O . SER A 1 172 ? 6.085 -0.252 -12.320 1.00 98.00 172 SER A O 1
ATOM 1262 N N . PHE A 1 173 ? 4.100 0.589 -12.922 1.00 98.38 173 PHE A N 1
ATOM 1263 C CA . PHE A 1 173 ? 3.652 -0.646 -13.574 1.00 98.38 173 PHE A CA 1
ATOM 1264 C C . PHE A 1 173 ? 4.394 -0.911 -14.872 1.00 98.38 173 PHE A C 1
ATOM 1266 O O . PHE A 1 173 ? 4.460 -0.028 -15.725 1.00 98.38 173 PHE A O 1
ATOM 1273 N N . VAL A 1 174 ? 4.876 -2.139 -15.058 1.00 97.06 174 VAL A N 1
ATOM 1274 C CA . VAL A 1 174 ? 5.491 -2.579 -16.315 1.00 97.06 174 VAL A CA 1
ATOM 1275 C C . VAL A 1 174 ? 4.472 -2.485 -17.451 1.00 97.06 174 VAL A C 1
ATOM 1277 O O . VAL A 1 174 ? 3.364 -3.009 -17.355 1.00 97.06 174 VAL A O 1
ATOM 1280 N N . GLN A 1 175 ? 4.850 -1.804 -18.528 1.00 95.50 175 GLN A N 1
ATOM 1281 C CA . GLN A 1 175 ? 4.005 -1.591 -19.698 1.00 95.50 175 GLN A CA 1
ATOM 1282 C C . GLN A 1 175 ? 4.151 -2.739 -20.703 1.00 95.50 175 GLN A C 1
ATOM 1284 O O . GLN A 1 175 ? 5.206 -3.362 -20.814 1.00 95.50 175 GLN A O 1
ATOM 1289 N N . SER A 1 176 ? 3.094 -2.998 -21.477 1.00 90.31 176 SER A N 1
ATOM 1290 C CA . SER A 1 176 ? 3.071 -4.061 -22.494 1.00 90.31 176 SER A CA 1
ATOM 1291 C C . SER A 1 176 ? 3.957 -3.778 -23.709 1.00 90.31 176 SER A C 1
ATOM 1293 O O . SER A 1 176 ? 4.224 -4.682 -24.496 1.00 90.31 176 SER A O 1
ATOM 1295 N N . SER A 1 177 ? 4.392 -2.527 -23.879 1.00 87.00 177 SER A N 1
ATOM 1296 C CA . SER A 1 177 ? 5.278 -2.093 -24.958 1.00 87.00 177 SER A CA 1
ATOM 1297 C C . SER A 1 177 ? 6.581 -1.527 -24.382 1.00 87.00 177 SER A C 1
ATOM 1299 O O . SER A 1 177 ? 6.529 -0.801 -23.383 1.00 87.00 177 SER A O 1
ATOM 1301 N N . PRO A 1 178 ? 7.742 -1.822 -24.998 1.00 84.75 178 PRO A N 1
ATOM 1302 C CA . PRO A 1 178 ? 9.010 -1.207 -24.621 1.00 84.75 178 PRO A CA 1
ATOM 1303 C C . PRO A 1 178 ? 8.969 0.317 -24.742 1.00 84.75 178 PRO A C 1
ATOM 1305 O O . PRO A 1 178 ? 8.208 0.871 -25.538 1.00 84.75 178 PRO A O 1
ATOM 1308 N N . CYS A 1 179 ? 9.836 1.001 -23.997 1.00 84.94 179 CYS A N 1
ATOM 1309 C CA . CYS A 1 179 ? 10.030 2.431 -24.193 1.00 84.94 179 CYS A CA 1
ATOM 1310 C C . CYS A 1 179 ? 10.588 2.723 -25.580 1.00 84.94 179 CYS A C 1
ATOM 1312 O O . CYS A 1 179 ? 11.460 2.005 -26.078 1.00 84.94 179 CYS A O 1
ATOM 1314 N N . ALA A 1 180 ? 10.156 3.848 -26.152 1.00 83.12 180 ALA A N 1
ATOM 1315 C CA . ALA A 1 180 ? 10.877 4.451 -27.257 1.00 83.12 180 ALA A CA 1
ATOM 1316 C C . ALA A 1 180 ? 12.322 4.734 -26.820 1.00 83.12 180 ALA A C 1
ATOM 1318 O O . ALA A 1 180 ? 12.567 5.231 -25.718 1.00 83.12 180 ALA A O 1
ATOM 1319 N N . PHE A 1 181 ? 13.273 4.411 -27.687 1.00 73.62 181 PHE A N 1
ATOM 1320 C CA . PHE A 1 181 ? 14.678 4.743 -27.511 1.00 73.62 181 PHE A CA 1
ATOM 1321 C C . PHE A 1 181 ? 15.176 5.459 -28.764 1.00 73.62 181 PHE A C 1
ATOM 1323 O O . PHE A 1 181 ? 14.704 5.204 -29.871 1.00 73.62 181 PHE A O 1
ATOM 1330 N N . SER A 1 182 ? 16.138 6.353 -28.577 1.00 75.81 182 SER A N 1
ATOM 1331 C CA . SER A 1 182 ? 16.912 6.960 -29.653 1.00 75.81 182 SER A CA 1
ATOM 1332 C C . SER A 1 182 ? 18.384 6.699 -29.375 1.00 75.81 182 SER A C 1
ATOM 1334 O O . SER A 1 182 ? 18.828 6.831 -28.232 1.00 75.81 182 SER A O 1
ATOM 1336 N N . PHE A 1 183 ? 19.145 6.343 -30.405 1.00 73.06 183 PHE A N 1
ATOM 1337 C CA . PHE A 1 183 ? 20.598 6.414 -30.317 1.00 73.06 183 PHE A CA 1
ATOM 1338 C C . PHE A 1 183 ? 20.997 7.892 -30.359 1.00 73.06 183 PHE A C 1
ATOM 1340 O O . PHE A 1 183 ? 20.421 8.655 -31.133 1.00 73.06 183 PHE A O 1
ATOM 1347 N N . GLY A 1 184 ? 21.903 8.303 -29.472 1.00 70.94 184 GLY A N 1
ATOM 1348 C CA . GLY A 1 184 ? 22.559 9.601 -29.613 1.00 70.94 184 GLY A CA 1
ATOM 1349 C C . GLY A 1 184 ? 23.510 9.551 -30.804 1.00 70.94 184 GLY A C 1
ATOM 1350 O O . GLY A 1 184 ? 24.117 8.501 -31.031 1.00 70.94 184 GLY A O 1
ATOM 1351 N N . ASP A 1 185 ? 23.586 10.652 -31.552 1.00 58.25 185 ASP A N 1
ATOM 1352 C CA . ASP A 1 185 ? 24.557 10.838 -32.638 1.00 58.25 185 ASP A CA 1
ATOM 1353 C C . ASP A 1 185 ? 26.012 10.744 -32.140 1.00 58.25 185 ASP A C 1
ATOM 1355 O O . ASP A 1 185 ? 26.287 11.197 -30.999 1.00 58.25 185 ASP A O 1
#